Protein AF-A0A0C3Q8S2-F1 (afdb_monomer)

InterPro domains:
  IPR004648 Tetrapeptide transporter, OPT1/isp4 [PTHR22601] (2-185)
  IPR004813 Oligopeptide transporter, OPT superfamily [PF03169] (2-167)

Mean predicted aligned error: 14.61 Å

Secondary structure (DSSP, 8-state):
-HHHHHHHHHHHHHHHHHHHHHHHHHTT--HHHHHHHHHHHHHHHHHHHHHHHHHHHHH-SSTT-TT-TT-PPPHHHHHSTTSTTHHHHHHHHHHHHHHHHHHHHHHH-TT--GGGG--TT---HHHHHHHHHHHHH-HHHHHHHHHHHHHHHHHHHHHHHHHHIIIIIS--SS------HHHHHHHHHHHHHHHHHHTT-

Solvent-accessible surface area (backbone atoms only — not comparable to full-atom values): 12115 Å² total; per-residue (Å²): 111,68,70,59,57,52,53,54,53,53,52,54,52,50,47,54,50,54,50,52,54,54,50,35,58,76,71,68,48,62,66,70,60,55,51,51,54,51,54,53,50,51,51,54,52,51,54,52,53,52,50,52,52,50,53,52,61,73,72,44,82,66,84,70,51,96,85,38,95,81,68,68,81,45,75,64,64,46,65,29,95,89,20,85,45,41,63,60,54,52,52,51,56,53,58,61,48,47,60,55,51,50,51,54,51,50,72,74,52,86,82,82,64,78,68,80,76,58,79,84,79,70,80,56,70,73,59,54,56,54,54,50,51,41,48,74,76,38,45,76,59,37,77,75,40,47,69,61,52,51,54,49,50,58,54,48,50,56,53,50,52,53,50,47,41,61,70,65,64,61,59,82,76,77,76,84,77,72,91,45,73,82,71,53,52,61,60,64,51,50,54,56,48,55,54,54,55,63,74,75,111

Organism: NCBI:txid1051891

Foldseek 3Di:
DVVLVVVVVVLLVVLVLVVQLVVCVVVVHDNVVSVVVVVVVVVVVVVVVVVVVVCVVVVFPPPPDPPGPVPDDDPCQCCHVLHPCVVVSVVVVVLVVVVVVVVVVCVVDVDDDPVVVDPSSDPPVVLCVVLVVCCVPPVPVCVVCVVVVVVCVVVVVVVVVVVCCVPPVPPPDDDPPPPDPVVCVVVVVVVVSVVVVVVVD

Sequence (201 aa):
QVFKAYTLSTVSLGMSFAGALKLGHYMKVPPRCSFLVLVVAVFVCTTSEIGVKQLIFEGVNDVCEPEQSARLVCPGSQFGKGSIYYGPLYAAIAGSVLPVFLWWWNRRSPGRTWLGQFNLAYVDNTWCGQEYFLRTRRYRWWSRYNYVLAGALDSGTAIGVIMCFLLLQLPREGTPSLNWWGNTVWQNSSSLLDARILEMN

Nearest PDB structures (foldseek):
  6lhm-assembly5_E  TM=4.618E-01  e=5.376E+00  Homo sapiens

Structure (mmCIF, N/CA/C/O backbone):
data_AF-A0A0C3Q8S2-F1
#
_entry.id   AF-A0A0C3Q8S2-F1
#
loop_
_atom_site.group_PDB
_atom_site.id
_atom_site.type_symbol
_atom_site.label_atom_id
_atom_site.label_alt_id
_atom_site.label_comp_id
_atom_site.label_asym_id
_atom_site.label_entity_id
_atom_site.label_seq_id
_atom_site.pdbx_PDB_ins_code
_atom_site.Cartn_x
_atom_site.Cartn_y
_atom_site.Cartn_z
_atom_site.occupancy
_atom_site.B_iso_or_equiv
_atom_site.auth_seq_id
_atom_site.auth_comp_id
_atom_site.auth_asym_id
_atom_site.auth_atom_id
_atom_site.pdbx_PDB_model_num
ATOM 1 N N . GLN A 1 1 ? -5.049 -11.726 -16.863 1.00 53.66 1 GLN A N 1
ATOM 2 C CA . GLN A 1 1 ? -3.930 -11.387 -15.949 1.00 53.66 1 GLN A CA 1
ATOM 3 C C . GLN A 1 1 ? -4.117 -9.991 -15.360 1.00 53.66 1 GLN A C 1
ATOM 5 O O . GLN A 1 1 ? -4.091 -9.869 -14.145 1.00 53.66 1 GLN A O 1
ATOM 10 N N . VAL A 1 2 ? -4.463 -8.999 -16.187 1.00 59.62 2 VAL A N 1
ATOM 11 C CA . VAL A 1 2 ? -4.821 -7.627 -15.780 1.00 59.62 2 VAL A CA 1
ATOM 12 C C . VAL A 1 2 ? -5.850 -7.579 -14.639 1.00 59.62 2 VAL A C 1
ATOM 14 O O . VAL A 1 2 ? -5.567 -7.017 -13.588 1.00 59.62 2 VAL A O 1
ATOM 17 N N . PHE A 1 3 ? -6.986 -8.274 -14.779 1.00 59.12 3 PHE A N 1
ATOM 18 C CA . PHE A 1 3 ? -8.026 -8.335 -13.738 1.00 59.12 3 PHE A CA 1
ATOM 19 C C . PHE A 1 3 ? -7.489 -8.738 -12.353 1.00 59.12 3 PHE A C 1
ATOM 21 O O . PHE A 1 3 ? -7.861 -8.137 -11.353 1.00 59.12 3 PHE A O 1
ATOM 28 N N . LYS A 1 4 ? -6.557 -9.701 -12.292 1.00 58.44 4 LYS A N 1
ATOM 29 C CA . LYS A 1 4 ? -5.999 -10.195 -11.025 1.00 58.44 4 LYS A CA 1
ATOM 30 C C . LYS A 1 4 ? -5.123 -9.146 -10.334 1.00 58.44 4 LYS A C 1
ATOM 32 O O . LYS A 1 4 ? -5.253 -8.956 -9.128 1.00 58.44 4 LYS A O 1
ATOM 37 N N . ALA A 1 5 ? -4.284 -8.445 -11.098 1.00 68.25 5 ALA A N 1
ATOM 38 C CA . ALA A 1 5 ? -3.442 -7.369 -10.578 1.00 68.25 5 ALA A CA 1
ATOM 39 C C . ALA A 1 5 ? -4.296 -6.226 -10.010 1.00 68.25 5 ALA A C 1
ATOM 41 O O . ALA A 1 5 ? -4.094 -5.820 -8.869 1.00 68.25 5 ALA A O 1
ATOM 42 N N . TYR A 1 6 ? -5.326 -5.803 -10.751 1.00 72.75 6 TYR A N 1
ATOM 43 C CA . TYR A 1 6 ? -6.257 -4.784 -10.270 1.00 72.75 6 TYR A CA 1
ATOM 44 C C . TYR A 1 6 ? -6.980 -5.225 -8.995 1.00 72.75 6 TYR A C 1
ATOM 46 O O . TYR A 1 6 ? -6.981 -4.481 -8.022 1.00 72.75 6 TYR A O 1
ATOM 54 N N . THR A 1 7 ? -7.515 -6.451 -8.940 1.00 69.69 7 THR A N 1
ATOM 55 C CA . THR A 1 7 ? -8.221 -6.922 -7.736 1.00 69.69 7 THR A CA 1
ATOM 56 C C . THR A 1 7 ? -7.335 -6.966 -6.490 1.00 69.69 7 THR A C 1
ATOM 58 O O . THR A 1 7 ? -7.798 -6.592 -5.416 1.00 69.69 7 THR A O 1
ATOM 61 N N . LEU A 1 8 ? -6.061 -7.365 -6.610 1.00 68.56 8 LEU A N 1
ATOM 62 C CA . LEU A 1 8 ? -5.139 -7.399 -5.468 1.00 68.56 8 LEU A CA 1
ATOM 63 C C . LEU A 1 8 ? -4.831 -5.994 -4.944 1.00 68.56 8 LEU A C 1
ATOM 65 O O . LEU A 1 8 ? -4.895 -5.757 -3.736 1.00 68.56 8 LEU A O 1
ATOM 69 N N . SER A 1 9 ? -4.552 -5.054 -5.845 1.00 73.06 9 SER A N 1
ATOM 70 C CA . SER A 1 9 ? -4.272 -3.666 -5.476 1.00 73.06 9 SER A CA 1
ATOM 71 C C . SER A 1 9 ? -5.494 -2.982 -4.859 1.00 73.06 9 SER A C 1
ATOM 73 O O . SER A 1 9 ? -5.368 -2.303 -3.842 1.00 73.06 9 SER A O 1
ATOM 75 N N . THR A 1 10 ? -6.692 -3.198 -5.413 1.00 74.50 10 THR A N 1
ATOM 76 C CA . THR A 1 10 ? -7.927 -2.600 -4.885 1.00 74.50 10 THR A CA 1
ATOM 77 C C . THR A 1 10 ? -8.276 -3.136 -3.497 1.00 74.50 10 THR A C 1
ATOM 79 O O . THR A 1 10 ? -8.666 -2.358 -2.628 1.00 74.50 10 THR A O 1
ATOM 82 N N . VAL A 1 11 ? -8.108 -4.442 -3.254 1.00 76.56 11 VAL A N 1
ATOM 83 C CA . VAL A 1 11 ? -8.370 -5.039 -1.933 1.00 76.56 11 VAL A CA 1
ATOM 84 C C . VAL A 1 11 ? -7.393 -4.500 -0.887 1.00 76.56 11 VAL A C 1
ATOM 86 O O . VAL A 1 11 ? -7.823 -4.121 0.201 1.00 76.56 11 VAL A O 1
ATOM 89 N N . SER A 1 12 ? -6.103 -4.393 -1.220 1.00 71.25 12 SER A N 1
ATOM 90 C CA . SER A 1 12 ? -5.095 -3.808 -0.327 1.00 71.25 12 SER A CA 1
ATOM 91 C C . SER A 1 12 ? -5.431 -2.356 0.042 1.00 71.25 12 SER A C 1
ATOM 93 O O . SER A 1 12 ? -5.501 -2.022 1.226 1.00 71.25 12 SER A O 1
ATOM 95 N N . LEU A 1 13 ? -5.760 -1.523 -0.950 1.00 73.25 13 LEU A N 1
ATOM 96 C CA . LEU A 1 13 ? -6.138 -0.126 -0.727 1.00 73.25 13 LEU A CA 1
ATOM 97 C C . LEU A 1 13 ? -7.419 0.006 0.115 1.00 73.25 13 LEU A C 1
ATOM 99 O O . LEU A 1 13 ? -7.500 0.865 0.995 1.00 73.25 13 LEU A O 1
ATOM 103 N N . GLY A 1 14 ? -8.407 -0.866 -0.113 1.00 76.44 14 GLY A N 1
ATOM 104 C CA . GLY A 1 14 ? -9.651 -0.893 0.657 1.00 76.44 14 GLY A CA 1
ATOM 105 C C . GLY A 1 14 ? -9.435 -1.202 2.142 1.00 76.44 14 GLY A C 1
ATOM 106 O O . GLY A 1 14 ? -10.092 -0.610 3.000 1.00 76.44 14 GLY A O 1
ATOM 107 N N . MET A 1 15 ? -8.478 -2.074 2.466 1.00 74.81 15 MET A N 1
ATOM 108 C CA . MET A 1 15 ? -8.138 -2.403 3.856 1.00 74.81 15 MET A CA 1
ATOM 109 C C . MET A 1 15 ? -7.428 -1.240 4.557 1.00 74.81 15 MET A C 1
ATOM 111 O O . MET A 1 15 ? -7.776 -0.913 5.694 1.00 74.81 15 MET A O 1
ATOM 115 N N . SER A 1 16 ? -6.528 -0.541 3.862 1.00 74.44 16 SER A N 1
ATOM 116 C CA . SER A 1 16 ? -5.890 0.679 4.377 1.00 74.44 16 SER A CA 1
ATOM 117 C C . SER A 1 16 ? -6.905 1.806 4.613 1.00 74.44 16 SER A C 1
ATOM 119 O O . SER A 1 16 ? -6.875 2.469 5.651 1.00 74.44 16 SER A O 1
ATOM 121 N N . PHE A 1 17 ? -7.873 1.976 3.705 1.00 75.88 17 PHE A N 1
ATOM 122 C CA . PHE A 1 17 ? -8.965 2.948 3.841 1.00 75.88 17 PHE A CA 1
ATOM 123 C C . PHE A 1 17 ? -9.849 2.653 5.062 1.00 75.88 17 PHE A C 1
ATOM 125 O O . PHE A 1 17 ? -10.169 3.547 5.849 1.00 75.88 17 PHE A O 1
ATOM 132 N N . ALA A 1 18 ? -10.207 1.382 5.268 1.00 80.12 18 ALA A N 1
ATOM 133 C CA . ALA A 1 18 ? -10.958 0.950 6.444 1.00 80.12 18 ALA A CA 1
ATOM 134 C C . ALA A 1 18 ? -10.171 1.182 7.750 1.00 80.12 18 ALA A C 1
ATOM 136 O O . ALA A 1 18 ? -10.749 1.604 8.757 1.00 80.12 18 ALA A O 1
ATOM 137 N N . GLY A 1 19 ? -8.850 0.971 7.728 1.00 78.19 19 GLY A N 1
ATOM 138 C CA . GLY A 1 19 ? -7.952 1.306 8.835 1.00 78.19 19 GLY A CA 1
ATOM 139 C C . GLY A 1 19 ? -7.968 2.800 9.173 1.00 78.19 19 GLY A C 1
ATOM 140 O O . GLY A 1 19 ? -8.145 3.167 10.337 1.00 78.19 19 GLY A O 1
ATOM 141 N N . ALA A 1 20 ? -7.884 3.662 8.157 1.00 74.38 20 ALA A N 1
ATOM 142 C CA . ALA A 1 20 ? -7.928 5.115 8.319 1.00 74.38 20 ALA A CA 1
ATOM 143 C C . ALA A 1 20 ? -9.270 5.613 8.889 1.00 74.38 20 ALA A C 1
ATOM 145 O O . ALA A 1 20 ? -9.292 6.485 9.759 1.00 74.38 20 ALA A O 1
ATOM 146 N N . LEU A 1 21 ? -10.397 5.024 8.476 1.00 77.50 21 LEU A N 1
ATOM 147 C CA . LEU A 1 21 ? -11.716 5.343 9.039 1.00 77.50 21 LEU A CA 1
ATOM 148 C C . LEU A 1 21 ? -11.818 4.968 10.521 1.00 77.50 21 LEU A C 1
ATOM 150 O O . LEU A 1 21 ? -12.344 5.734 11.333 1.00 77.50 21 LEU A O 1
ATOM 154 N N . LYS A 1 22 ? -11.282 3.801 10.890 1.00 76.75 22 LYS A N 1
ATOM 155 C CA . LYS A 1 22 ? -11.247 3.349 12.283 1.00 76.75 22 LYS A CA 1
ATOM 156 C C . LYS A 1 22 ? -10.372 4.265 13.139 1.00 76.75 22 LYS A C 1
ATOM 158 O O . LYS A 1 22 ? -10.760 4.625 14.249 1.00 76.75 22 LYS A O 1
ATOM 163 N N . LEU A 1 23 ? -9.231 4.692 12.601 1.00 77.56 23 LEU A N 1
ATOM 164 C CA . LEU A 1 23 ? -8.368 5.687 13.227 1.00 77.56 23 LEU A CA 1
ATOM 165 C C . LEU A 1 23 ? -9.099 7.023 13.443 1.00 77.56 23 LEU A C 1
ATOM 167 O O . LEU A 1 23 ? -9.064 7.571 14.544 1.00 77.56 23 LEU A O 1
ATOM 171 N N . GLY A 1 24 ? -9.817 7.511 12.428 1.00 75.69 24 GLY A N 1
ATOM 172 C CA . GLY A 1 24 ? -10.626 8.730 12.520 1.00 75.69 24 GLY A CA 1
ATOM 173 C C . GLY A 1 24 ? -11.666 8.669 13.642 1.00 75.69 24 GLY A C 1
ATOM 174 O O . GLY A 1 24 ? -11.816 9.628 14.401 1.00 75.69 24 GLY A O 1
ATOM 175 N N . HIS A 1 25 ? -12.304 7.508 13.821 1.00 78.19 25 HIS A N 1
ATOM 176 C CA . HIS A 1 25 ? -13.229 7.269 14.929 1.00 78.19 25 HIS A CA 1
ATOM 177 C C . HIS A 1 25 ? -12.537 7.357 16.304 1.00 78.19 25 HIS A C 1
ATOM 179 O O . HIS A 1 25 ? -13.085 7.955 17.230 1.00 78.19 25 HIS A O 1
ATOM 185 N N . TYR A 1 26 ? -11.318 6.822 16.456 1.00 78.75 26 TYR A N 1
ATOM 186 C CA . TYR A 1 26 ? -10.555 6.932 17.711 1.00 78.75 26 TYR A CA 1
ATOM 187 C C . TYR A 1 26 ? -10.113 8.363 18.029 1.00 78.75 26 TYR A C 1
ATOM 189 O O . TYR A 1 26 ? -10.088 8.751 19.196 1.00 78.75 26 TYR A O 1
ATOM 197 N N . MET A 1 27 ? -9.805 9.158 17.005 1.00 78.56 27 MET A N 1
ATOM 198 C CA . MET A 1 27 ? -9.417 10.564 17.156 1.00 78.56 27 MET A CA 1
ATOM 199 C C . MET A 1 27 ? -10.616 11.513 17.304 1.00 78.56 27 MET A C 1
ATOM 201 O O . MET A 1 27 ? -10.423 12.722 17.403 1.00 78.56 27 MET A O 1
ATOM 205 N N . LYS A 1 28 ? -11.849 10.980 17.350 1.00 85.06 28 LYS A N 1
ATOM 206 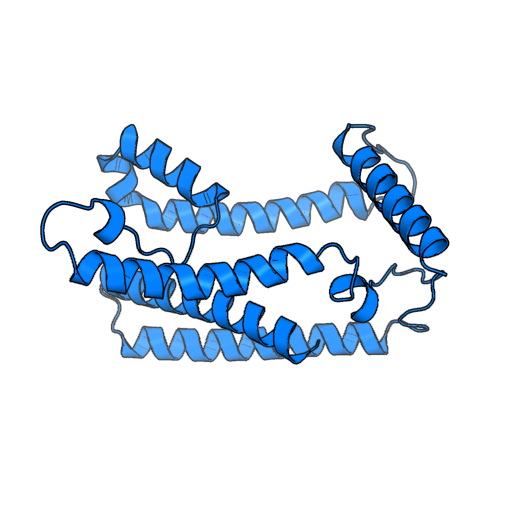C CA . LYS A 1 28 ? -13.105 11.748 17.432 1.00 85.06 28 LYS A CA 1
ATOM 207 C C . LYS A 1 28 ? -13.261 12.776 16.305 1.00 85.06 28 LYS A C 1
ATOM 209 O O . LYS A 1 28 ? -13.857 13.834 16.497 1.00 85.06 28 LYS A O 1
ATOM 214 N N . VAL A 1 29 ? -12.740 12.465 15.121 1.00 85.62 29 VAL A N 1
ATOM 215 C CA . VAL A 1 29 ? -12.920 13.311 13.939 1.00 85.62 29 VAL A CA 1
ATOM 216 C C . VAL A 1 29 ? -14.320 13.050 13.365 1.00 85.62 29 VAL A C 1
ATOM 218 O O . VAL A 1 29 ? -14.734 11.890 13.282 1.00 85.62 29 VAL A O 1
ATOM 221 N N . PRO A 1 30 ? -15.087 14.088 12.984 1.00 87.88 30 PRO A N 1
ATOM 222 C CA . PRO A 1 30 ? -16.419 13.902 12.419 1.00 87.88 30 PRO A CA 1
ATOM 223 C C . PRO A 1 30 ? -16.366 13.056 11.128 1.00 87.88 30 PRO A C 1
ATOM 225 O O . PRO A 1 30 ? -15.635 13.403 10.195 1.00 87.88 30 PRO A O 1
ATOM 228 N N . PRO A 1 31 ? -17.177 11.983 11.018 1.00 81.44 31 PRO A N 1
ATOM 229 C CA . PRO A 1 31 ? -17.032 10.961 9.974 1.00 81.44 31 PRO A CA 1
ATOM 230 C C . PRO A 1 31 ? -17.283 11.487 8.554 1.00 81.44 31 PRO A C 1
ATOM 232 O O . PRO A 1 31 ? -16.702 10.985 7.595 1.00 81.44 31 PRO A O 1
ATOM 235 N N . ARG A 1 32 ? -18.112 12.527 8.408 1.00 85.81 32 ARG A N 1
ATOM 236 C CA . ARG A 1 32 ? -18.415 13.149 7.108 1.00 85.81 32 ARG A CA 1
ATOM 237 C C . ARG A 1 32 ? -17.214 13.901 6.534 1.00 85.81 32 ARG A C 1
ATOM 239 O O . ARG A 1 32 ? -16.949 13.801 5.341 1.00 85.81 32 ARG A O 1
ATOM 246 N N . CYS A 1 33 ? -16.468 14.603 7.387 1.00 83.44 33 CYS A N 1
ATOM 247 C CA . CYS A 1 33 ? -15.268 15.323 6.972 1.00 83.44 33 CYS A CA 1
ATOM 248 C C . CYS A 1 33 ? -14.150 14.341 6.608 1.00 83.44 33 CYS A C 1
ATOM 250 O O . CYS A 1 33 ? -13.513 14.502 5.572 1.00 83.44 33 CYS A O 1
ATOM 252 N N . SER A 1 34 ? -13.960 13.283 7.405 1.00 83.19 34 SER A N 1
ATOM 253 C CA . SER A 1 34 ? -12.966 12.241 7.114 1.00 83.19 34 SER A CA 1
ATOM 254 C C . SER A 1 34 ? -13.247 11.505 5.806 1.00 83.19 34 SER A C 1
ATOM 256 O O . SER A 1 34 ? -12.321 11.279 5.034 1.00 83.19 34 SER A O 1
ATOM 258 N N . PHE A 1 35 ? -14.510 11.165 5.530 1.00 85.50 35 PHE A N 1
ATOM 259 C CA . PHE A 1 35 ? -14.886 10.513 4.276 1.00 85.50 35 PHE A CA 1
ATOM 260 C C . PHE A 1 35 ? -14.588 11.399 3.061 1.00 85.50 35 PHE A C 1
ATOM 262 O O . PHE A 1 35 ? -13.972 10.934 2.107 1.00 85.50 35 PHE A O 1
ATOM 269 N N . LEU A 1 36 ? -14.961 12.683 3.113 1.00 86.88 36 LEU A N 1
ATOM 270 C CA . LEU A 1 36 ? -14.729 13.614 2.007 1.00 86.88 36 LEU A CA 1
ATOM 271 C C . LEU A 1 36 ? -13.232 13.814 1.745 1.00 86.88 36 LEU A C 1
ATOM 273 O O . LEU A 1 36 ? -12.799 13.702 0.602 1.00 86.88 36 LEU A O 1
ATOM 277 N N . VAL A 1 37 ? -12.437 14.038 2.797 1.00 87.38 37 VAL A N 1
ATOM 278 C CA . VAL A 1 37 ? -10.975 14.173 2.678 1.00 87.38 37 VAL A CA 1
ATOM 279 C C . VAL A 1 37 ? -10.364 12.938 2.020 1.00 87.38 37 VAL A C 1
ATOM 281 O O . VAL A 1 37 ? -9.532 13.064 1.126 1.00 87.38 37 VAL A O 1
ATOM 284 N N . LEU A 1 38 ? -10.799 11.745 2.425 1.00 85.31 38 LEU A N 1
ATOM 285 C CA . LEU A 1 38 ? -10.237 10.497 1.927 1.00 85.31 38 LEU A CA 1
ATOM 286 C C . LEU A 1 38 ? -10.648 10.209 0.474 1.00 85.31 38 LEU A C 1
ATOM 288 O O . LEU A 1 38 ? -9.822 9.750 -0.310 1.00 85.31 38 LEU A O 1
ATOM 292 N N . VAL A 1 39 ? -11.881 10.543 0.081 1.00 87.25 39 VAL A N 1
ATOM 293 C CA . VAL A 1 39 ? -12.332 10.461 -1.320 1.00 87.25 39 VAL A CA 1
ATOM 294 C C . VAL A 1 39 ? -11.530 11.411 -2.212 1.00 87.25 39 VAL A C 1
ATOM 296 O O . VAL A 1 39 ? -11.050 10.997 -3.267 1.00 87.25 39 VAL A O 1
ATOM 299 N N . VAL A 1 40 ? -11.337 12.662 -1.780 1.00 91.44 40 VAL A N 1
ATOM 300 C CA . VAL A 1 40 ? -10.543 13.650 -2.529 1.00 91.44 40 VAL A CA 1
ATOM 301 C C . VAL A 1 40 ? -9.086 13.199 -2.648 1.00 91.44 40 VAL A C 1
ATOM 303 O O . VAL A 1 40 ? -8.523 13.249 -3.739 1.00 91.44 40 VAL A O 1
ATOM 306 N N . ALA A 1 41 ? -8.488 12.697 -1.565 1.00 86.56 41 ALA A N 1
ATOM 307 C CA . ALA A 1 41 ? -7.116 12.197 -1.573 1.00 86.56 41 ALA A CA 1
ATOM 308 C C . ALA A 1 41 ? -6.927 11.028 -2.553 1.00 86.56 41 ALA A C 1
ATOM 310 O O . ALA A 1 41 ? -6.001 11.049 -3.359 1.00 86.56 41 ALA A O 1
ATOM 311 N N . VAL A 1 42 ? -7.831 10.040 -2.541 1.00 85.94 42 VAL A N 1
ATOM 312 C CA . VAL A 1 42 ? -7.779 8.899 -3.473 1.00 85.94 42 VAL A CA 1
ATOM 313 C C . VAL A 1 42 ? -7.914 9.363 -4.921 1.00 85.94 42 VAL A C 1
ATOM 315 O O . VAL A 1 42 ? -7.200 8.869 -5.792 1.00 85.94 42 VAL A O 1
ATOM 318 N N . PHE A 1 43 ? -8.788 10.330 -5.195 1.00 90.88 43 PHE A N 1
ATOM 319 C CA . PHE A 1 43 ? -8.935 10.877 -6.540 1.00 90.88 43 PHE A CA 1
ATOM 320 C C . PHE A 1 43 ? -7.639 11.547 -7.023 1.00 90.88 43 PHE A C 1
ATOM 322 O O . PHE A 1 43 ? -7.143 11.241 -8.105 1.00 90.88 43 PHE A O 1
ATOM 329 N N . VAL A 1 44 ? -7.021 12.388 -6.191 1.00 92.44 44 VAL A N 1
ATOM 330 C CA . VAL A 1 44 ? -5.745 13.037 -6.533 1.00 92.44 44 VAL A CA 1
ATOM 331 C C . VAL A 1 44 ? -4.632 12.003 -6.745 1.00 92.44 44 VAL A C 1
ATOM 333 O O . VAL A 1 44 ? -3.964 12.044 -7.775 1.00 92.44 44 VAL A O 1
ATOM 336 N N . CYS A 1 45 ? -4.469 11.033 -5.840 1.00 87.06 45 CYS A N 1
ATOM 337 C CA . CYS A 1 45 ? -3.455 9.980 -5.969 1.00 87.06 45 CYS A CA 1
ATOM 338 C C . CYS A 1 45 ? -3.646 9.113 -7.221 1.00 87.06 45 CYS A C 1
ATOM 340 O O . CYS A 1 45 ? -2.690 8.814 -7.927 1.00 87.06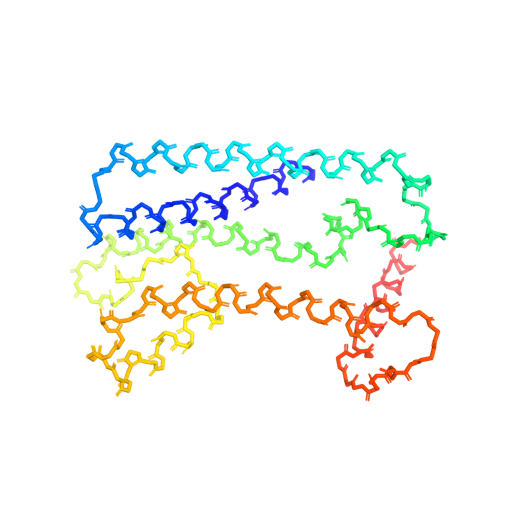 45 CYS A O 1
ATOM 342 N N . THR A 1 46 ? -4.880 8.714 -7.532 1.00 88.12 46 THR A N 1
ATOM 343 C CA . THR A 1 46 ? -5.140 7.873 -8.711 1.00 88.12 46 THR A CA 1
ATOM 344 C C . THR A 1 46 ? -4.865 8.624 -10.008 1.00 88.12 46 THR A C 1
ATOM 346 O O . THR A 1 46 ? -4.236 8.070 -10.908 1.00 88.12 46 THR A O 1
ATOM 349 N N . THR A 1 47 ? -5.265 9.896 -10.099 1.00 91.25 47 THR A N 1
ATOM 350 C CA . THR A 1 47 ? -4.971 10.724 -11.280 1.00 91.25 47 THR A CA 1
ATOM 351 C C . THR A 1 47 ? -3.470 10.952 -11.473 1.00 91.25 47 THR A C 1
ATOM 353 O O . THR A 1 47 ? -2.985 10.812 -12.596 1.00 91.25 47 THR A O 1
ATOM 356 N N . SER A 1 48 ? -2.714 11.221 -10.400 1.00 92.88 48 SER A N 1
ATOM 357 C CA . SER A 1 48 ? -1.261 11.403 -10.495 1.00 92.88 48 SER A CA 1
ATOM 358 C C . SER A 1 48 ? -0.546 10.113 -10.895 1.00 92.88 48 SER A C 1
ATOM 360 O O . SER A 1 48 ? 0.309 10.134 -11.778 1.00 92.88 48 SER A O 1
ATOM 362 N N . GLU A 1 49 ? -0.928 8.970 -10.324 1.00 84.88 49 GLU A N 1
ATOM 363 C CA . GLU A 1 49 ? -0.343 7.679 -10.680 1.00 84.88 49 GLU A CA 1
ATOM 364 C C . GLU A 1 49 ? -0.616 7.269 -12.130 1.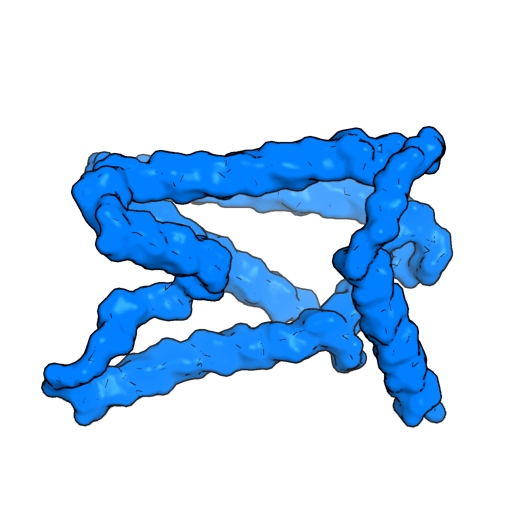00 84.88 49 GLU A C 1
ATOM 366 O O . GLU A 1 49 ? 0.262 6.701 -12.780 1.00 84.88 49 GLU A O 1
ATOM 371 N N . ILE A 1 50 ? -1.831 7.504 -12.636 1.00 89.19 50 ILE A N 1
ATOM 372 C CA . ILE A 1 50 ? -2.176 7.199 -14.032 1.00 89.19 50 ILE A CA 1
ATOM 373 C C . ILE A 1 50 ? -1.363 8.094 -14.969 1.00 89.19 50 ILE A C 1
ATOM 375 O O . ILE A 1 50 ? -0.766 7.582 -15.913 1.00 89.19 50 ILE A O 1
ATOM 379 N N . GLY A 1 51 ? -1.265 9.391 -14.663 1.00 88.69 51 GLY A N 1
ATOM 380 C CA . GLY A 1 51 ? -0.472 10.337 -15.447 1.00 88.69 51 GLY A CA 1
ATOM 381 C C . GLY A 1 51 ? 1.008 9.960 -15.503 1.00 88.69 51 GLY A C 1
ATOM 382 O O . GLY A 1 51 ? 1.585 9.905 -16.583 1.00 88.69 51 GLY A O 1
ATOM 383 N N . VAL A 1 52 ? 1.618 9.606 -14.367 1.00 88.00 52 VAL A N 1
ATOM 384 C CA . VAL A 1 52 ? 3.023 9.158 -14.332 1.00 88.00 52 VAL A CA 1
ATOM 385 C C . VAL A 1 52 ? 3.224 7.892 -15.166 1.00 88.00 52 VAL A C 1
ATOM 387 O O . VAL A 1 52 ? 4.191 7.805 -15.917 1.00 88.00 52 VAL A O 1
ATOM 390 N N . LYS A 1 53 ? 2.306 6.920 -15.086 1.00 81.62 53 LYS A N 1
ATOM 391 C CA . LYS A 1 53 ? 2.384 5.697 -15.901 1.00 81.62 53 LYS A CA 1
ATOM 392 C C . LYS A 1 53 ? 2.293 6.023 -17.393 1.00 81.62 53 LYS A C 1
ATOM 394 O O . LYS A 1 53 ? 3.087 5.491 -18.159 1.00 81.62 53 LYS A O 1
ATOM 399 N N . GLN A 1 54 ? 1.383 6.910 -17.797 1.00 84.50 54 GLN A N 1
ATOM 400 C CA . GLN A 1 54 ? 1.270 7.339 -19.196 1.00 84.50 54 GLN A CA 1
ATOM 401 C C . GLN A 1 54 ? 2.536 8.049 -19.683 1.00 84.50 54 GLN A C 1
ATOM 403 O O . GLN A 1 54 ? 3.058 7.684 -20.729 1.00 84.50 54 GLN A O 1
ATOM 408 N N . LEU A 1 55 ? 3.096 8.961 -18.885 1.00 84.50 55 LEU A N 1
ATOM 409 C CA . LEU A 1 55 ? 4.346 9.651 -19.221 1.00 84.50 55 LEU A CA 1
ATOM 410 C C . LEU A 1 55 ? 5.526 8.686 -19.392 1.00 84.50 55 LEU A C 1
ATOM 412 O O . LEU A 1 55 ? 6.358 8.876 -20.274 1.00 84.50 55 LEU A O 1
ATOM 416 N N . ILE A 1 56 ? 5.600 7.636 -18.570 1.00 80.50 56 ILE A N 1
ATOM 417 C CA . ILE A 1 56 ? 6.643 6.610 -18.693 1.00 80.50 56 ILE A CA 1
ATOM 418 C C . ILE A 1 56 ? 6.442 5.772 -19.962 1.00 80.50 56 ILE A C 1
ATOM 420 O O . ILE A 1 56 ? 7.419 5.471 -20.640 1.00 80.50 56 ILE A O 1
ATOM 424 N N . PHE A 1 57 ? 5.202 5.407 -20.302 1.00 77.81 57 PHE A N 1
ATOM 425 C CA . PHE A 1 57 ? 4.919 4.632 -21.515 1.00 77.81 57 PHE A CA 1
ATOM 426 C C . PHE A 1 57 ? 5.114 5.435 -22.809 1.00 77.81 57 PHE A C 1
ATOM 428 O O . PHE A 1 57 ? 5.465 4.842 -23.821 1.00 77.81 57 PHE A O 1
ATOM 435 N N . GLU A 1 58 ? 4.918 6.755 -22.787 1.00 82.81 58 GLU A N 1
ATOM 436 C CA . GLU A 1 58 ? 5.165 7.633 -23.942 1.00 82.81 58 GLU A CA 1
ATOM 437 C C . GLU A 1 58 ? 6.640 8.040 -24.076 1.00 82.81 58 GLU A C 1
ATOM 439 O O . GLU A 1 58 ? 7.122 8.268 -25.182 1.00 82.81 58 GLU A O 1
ATOM 444 N N . GLY A 1 59 ? 7.370 8.135 -22.960 1.00 81.25 59 GLY A N 1
ATOM 445 C CA . GLY A 1 59 ? 8.776 8.544 -22.948 1.00 81.25 59 GLY A CA 1
ATOM 446 C C . GLY A 1 59 ? 9.781 7.418 -23.208 1.00 81.25 59 GLY A C 1
ATOM 447 O O . GLY A 1 59 ? 10.950 7.704 -23.468 1.00 81.25 59 GLY A O 1
ATOM 448 N N . VAL A 1 60 ? 9.366 6.152 -23.117 1.00 78.50 60 VAL A N 1
ATOM 449 C CA . VAL A 1 60 ? 10.251 4.991 -23.276 1.00 78.50 60 VAL A CA 1
ATOM 450 C C . VAL A 1 60 ? 9.875 4.210 -24.536 1.00 78.50 60 VAL A C 1
ATOM 452 O O . VAL A 1 60 ? 8.827 3.573 -24.590 1.00 78.50 60 VAL A O 1
ATOM 455 N N . ASN A 1 61 ? 10.761 4.231 -25.532 1.00 68.94 61 ASN A N 1
ATOM 456 C CA . ASN A 1 61 ? 10.639 3.427 -26.754 1.00 68.94 61 ASN A CA 1
ATOM 457 C C . ASN A 1 61 ? 10.954 1.942 -26.460 1.00 68.94 61 ASN A C 1
ATOM 459 O O . ASN A 1 61 ? 11.666 1.662 -25.504 1.00 68.94 61 ASN A O 1
ATOM 463 N N . ASP A 1 62 ? 10.410 0.997 -27.235 1.00 68.19 62 ASP A N 1
ATOM 464 C CA . ASP A 1 62 ? 10.665 -0.464 -27.159 1.00 68.19 62 ASP A CA 1
ATOM 465 C C . ASP A 1 62 ? 10.305 -1.160 -25.831 1.00 68.19 62 ASP A C 1
ATOM 467 O O . ASP A 1 62 ? 11.018 -2.009 -25.285 1.00 68.19 62 ASP A O 1
ATOM 471 N N . VAL A 1 63 ? 9.146 -0.798 -25.270 1.00 65.00 63 VAL A N 1
ATOM 472 C CA . VAL A 1 63 ? 8.587 -1.459 -24.083 1.00 65.00 63 VAL A CA 1
ATOM 473 C C . VAL A 1 63 ? 8.429 -2.960 -24.354 1.00 65.00 63 VAL A C 1
ATOM 475 O O . VAL A 1 63 ? 7.605 -3.347 -25.174 1.00 65.00 63 VAL A O 1
ATOM 478 N N . CYS A 1 64 ? 9.160 -3.778 -23.586 1.00 66.69 64 CYS A N 1
ATOM 479 C CA . CYS A 1 64 ? 9.201 -5.247 -23.624 1.00 66.69 64 CYS A CA 1
ATOM 480 C C . CYS A 1 64 ? 10.257 -5.940 -24.496 1.00 66.69 64 CYS A C 1
ATOM 482 O O . CYS A 1 64 ? 10.280 -7.173 -24.513 1.00 66.69 64 CYS A O 1
ATOM 484 N N . GLU A 1 65 ? 11.192 -5.201 -25.092 1.00 67.25 65 GLU A N 1
ATOM 485 C CA . GLU A 1 65 ? 12.408 -5.781 -25.676 1.00 67.25 65 GLU A CA 1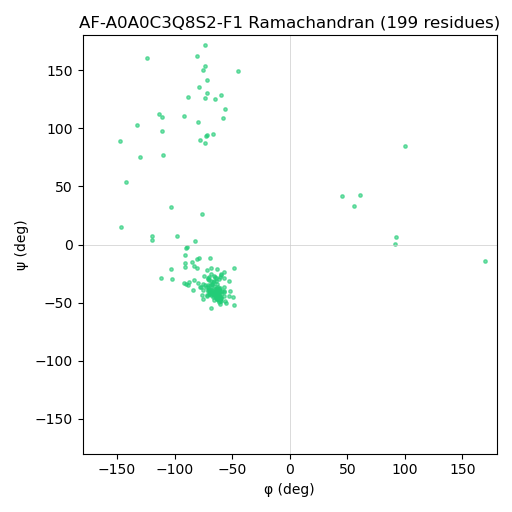
ATOM 486 C C . GLU A 1 65 ? 13.388 -6.254 -24.568 1.00 67.25 65 GLU A C 1
ATOM 488 O O . GLU A 1 65 ? 13.547 -5.569 -23.548 1.00 67.25 65 GLU A O 1
ATOM 493 N N . PRO A 1 66 ? 14.096 -7.393 -24.730 1.00 59.12 66 PRO A N 1
ATOM 494 C CA . PR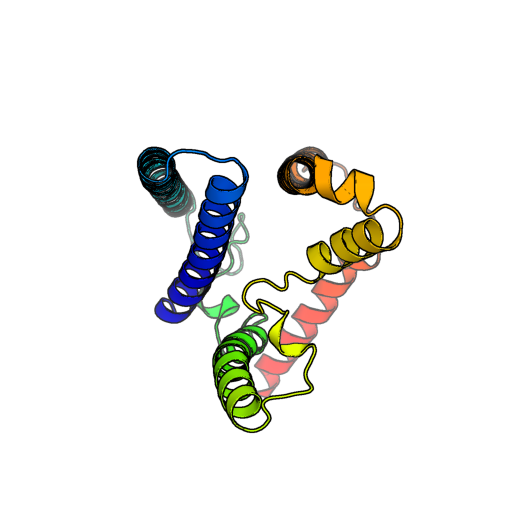O A 1 66 ? 15.093 -7.863 -23.759 1.00 59.12 66 PRO A CA 1
ATOM 495 C C . PRO A 1 66 ? 16.303 -6.921 -23.574 1.00 59.12 66 PRO A C 1
ATOM 497 O O . PRO A 1 66 ? 16.939 -6.975 -22.522 1.00 59.12 66 PRO A O 1
ATOM 500 N N . GLU A 1 67 ? 16.603 -6.034 -24.535 1.00 61.50 67 GLU A N 1
ATOM 501 C CA . GLU A 1 67 ? 17.716 -5.056 -24.490 1.00 61.50 67 GLU A CA 1
ATOM 502 C C . GLU A 1 67 ? 17.275 -3.607 -24.176 1.00 61.50 67 GLU A C 1
ATOM 504 O O . GLU A 1 67 ? 17.874 -2.623 -24.602 1.00 61.50 67 GLU A O 1
ATOM 509 N N . GLN A 1 68 ? 16.226 -3.449 -23.372 1.00 56.53 68 GLN A N 1
ATOM 510 C CA . GLN A 1 68 ? 15.706 -2.137 -22.983 1.00 56.53 68 GLN A CA 1
ATOM 511 C C . GLN A 1 68 ? 16.605 -1.412 -21.953 1.00 56.53 68 GLN A C 1
ATOM 513 O O . GLN A 1 68 ? 16.821 -1.904 -20.839 1.00 56.53 68 GLN A O 1
ATOM 518 N N . SER A 1 69 ? 17.028 -0.174 -22.247 1.00 57.97 69 SER A N 1
ATOM 519 C CA . SER A 1 69 ? 17.878 0.654 -21.357 1.00 57.97 69 SER A CA 1
ATOM 520 C C . SER A 1 69 ? 17.245 0.967 -19.987 1.00 57.97 69 SER A C 1
ATOM 522 O O . SER A 1 69 ? 17.949 1.117 -18.986 1.00 57.97 69 SER A O 1
ATOM 524 N N . ALA A 1 70 ? 15.910 1.008 -19.922 1.00 61.00 70 ALA A N 1
ATOM 525 C CA . ALA A 1 70 ? 15.133 1.233 -18.703 1.00 61.00 70 ALA A CA 1
ATOM 526 C C . ALA A 1 70 ? 14.763 -0.055 -17.933 1.00 61.00 70 ALA A C 1
ATOM 528 O O . ALA A 1 70 ? 14.146 0.043 -16.873 1.00 61.00 70 ALA A O 1
ATOM 529 N N . ARG A 1 71 ? 15.117 -1.254 -18.439 1.00 63.31 71 ARG A N 1
ATOM 530 C CA . ARG A 1 71 ? 14.848 -2.568 -17.803 1.00 63.31 71 ARG A CA 1
ATOM 531 C C . ARG A 1 71 ? 13.417 -2.728 -17.257 1.00 63.31 71 ARG A C 1
ATOM 533 O O . ARG A 1 71 ? 13.203 -3.242 -16.158 1.00 63.31 71 ARG A O 1
ATOM 540 N N . LEU A 1 72 ? 12.423 -2.268 -18.014 1.00 63.88 72 LEU A N 1
ATOM 541 C CA . LEU A 1 72 ? 11.019 -2.366 -17.617 1.00 63.88 72 LEU A CA 1
ATOM 542 C C . LEU A 1 72 ? 10.539 -3.822 -17.715 1.00 63.88 72 LEU A C 1
ATOM 544 O O . LEU A 1 72 ? 10.735 -4.485 -18.730 1.00 63.88 72 LEU A O 1
ATOM 548 N N . VAL A 1 73 ? 9.905 -4.323 -16.651 1.00 64.88 73 VAL A N 1
ATOM 549 C CA . VAL A 1 73 ? 9.427 -5.712 -16.576 1.00 64.88 73 VAL A CA 1
ATOM 550 C C . VAL A 1 73 ? 8.014 -5.821 -17.145 1.00 64.88 73 VAL A C 1
ATOM 552 O O . VAL A 1 73 ? 7.099 -5.121 -16.712 1.00 64.88 73 VAL A O 1
ATOM 555 N N . CYS A 1 74 ? 7.821 -6.737 -18.089 1.00 68.69 74 CYS A N 1
ATOM 556 C CA . CYS A 1 74 ? 6.552 -6.918 -18.785 1.00 68.69 74 CYS A CA 1
ATOM 557 C C . CYS A 1 74 ? 5.484 -7.630 -17.943 1.00 68.69 74 CYS A C 1
ATOM 559 O O . CYS A 1 74 ? 5.785 -8.526 -17.150 1.00 68.69 74 CYS A O 1
ATOM 561 N N . PRO A 1 75 ? 4.194 -7.330 -18.170 1.00 61.25 75 PRO A N 1
ATOM 562 C CA . PRO A 1 75 ? 3.102 -7.934 -17.406 1.00 61.25 75 PRO A CA 1
ATOM 563 C C . PRO A 1 75 ? 3.026 -9.466 -17.554 1.00 61.25 75 PRO A C 1
ATOM 565 O O . PRO A 1 75 ? 2.621 -10.156 -16.615 1.00 61.25 75 PRO A O 1
ATOM 568 N N . GLY A 1 76 ? 3.455 -10.011 -18.700 1.00 63.09 76 GLY A N 1
ATOM 569 C CA . GLY A 1 76 ? 3.514 -11.457 -18.943 1.00 63.09 76 GLY A CA 1
ATOM 570 C C . GLY A 1 76 ? 4.579 -12.183 -18.113 1.00 63.09 76 GLY A C 1
ATOM 571 O O . GLY A 1 76 ? 4.324 -13.292 -17.643 1.00 63.09 76 GLY A O 1
ATOM 572 N N . SER A 1 77 ? 5.727 -11.546 -17.857 1.00 63.34 77 SER A N 1
ATOM 573 C CA . SER A 1 77 ? 6.819 -12.124 -17.060 1.00 63.34 77 SER A CA 1
ATOM 574 C C . SER A 1 77 ? 6.612 -11.959 -15.553 1.00 63.34 77 SER A C 1
ATOM 576 O O . SER A 1 77 ? 7.186 -12.718 -14.777 1.00 63.34 77 SER A O 1
ATOM 578 N N . GLN A 1 78 ? 5.739 -11.042 -15.113 1.00 64.56 78 GLN A N 1
ATOM 579 C CA . GLN A 1 78 ? 5.381 -10.901 -13.696 1.00 64.56 78 GLN A CA 1
ATOM 580 C C . GLN A 1 78 ? 4.278 -11.861 -13.240 1.00 64.56 78 GLN A C 1
ATOM 582 O O . GLN A 1 78 ? 4.379 -12.396 -12.139 1.00 64.56 78 GLN A O 1
ATOM 587 N N . PHE A 1 79 ? 3.248 -12.130 -14.053 1.00 63.62 79 PHE A N 1
ATOM 588 C CA . PHE A 1 79 ? 2.059 -12.901 -13.629 1.00 63.62 79 PHE A CA 1
ATOM 589 C C . PHE A 1 79 ? 1.805 -14.200 -14.425 1.00 63.62 79 PHE A C 1
ATOM 591 O O . PHE A 1 79 ? 0.750 -14.826 -14.261 1.00 63.62 79 PHE A O 1
ATOM 598 N N . GLY A 1 80 ? 2.729 -14.592 -15.308 1.00 65.12 80 GLY A N 1
ATOM 599 C CA . GLY A 1 80 ? 2.681 -15.836 -16.086 1.00 65.12 80 GLY A CA 1
ATOM 600 C C . GLY A 1 80 ? 2.982 -17.105 -15.273 1.00 65.12 80 GLY A C 1
ATOM 601 O O . GLY A 1 80 ? 3.375 -17.050 -14.111 1.00 65.12 80 GLY A O 1
ATOM 602 N N . LYS A 1 81 ? 2.792 -18.289 -15.874 1.00 60.72 81 LYS A N 1
ATOM 603 C CA . LYS A 1 81 ? 3.210 -19.560 -15.252 1.00 60.72 81 LYS A CA 1
ATOM 604 C C . LYS A 1 81 ? 4.741 -19.575 -15.139 1.00 60.72 81 LYS A C 1
ATOM 606 O O . LYS A 1 81 ? 5.411 -19.374 -16.141 1.00 60.72 81 LYS A O 1
ATOM 611 N N . GLY A 1 82 ? 5.269 -19.798 -13.934 1.00 66.62 82 GLY A N 1
ATOM 612 C CA . GLY A 1 82 ? 6.713 -19.755 -13.659 1.00 66.62 82 GLY A CA 1
ATOM 613 C C . GLY A 1 82 ? 7.250 -18.389 -13.214 1.00 66.62 82 GLY A C 1
ATOM 614 O O . GLY A 1 82 ? 8.431 -18.286 -12.924 1.00 66.62 82 GLY A O 1
ATOM 615 N N . SER A 1 83 ? 6.419 -17.348 -13.100 1.00 65.50 83 SER A N 1
ATOM 616 C CA . SER A 1 83 ? 6.865 -16.040 -12.605 1.00 65.50 83 SER A CA 1
ATOM 617 C C . SER A 1 83 ? 6.954 -15.960 -11.075 1.00 65.50 83 SER A C 1
ATOM 619 O O . SER A 1 83 ? 6.311 -16.723 -10.349 1.00 65.50 83 SER A O 1
ATOM 621 N N . ILE A 1 84 ? 7.683 -14.957 -10.569 1.00 65.88 84 ILE A N 1
ATOM 622 C CA . ILE A 1 84 ? 7.868 -14.699 -9.128 1.00 65.88 84 ILE A CA 1
ATOM 623 C C . ILE A 1 84 ? 6.521 -14.509 -8.400 1.00 65.88 84 ILE A C 1
ATOM 625 O O . ILE A 1 84 ? 6.349 -14.985 -7.277 1.00 65.88 84 ILE A O 1
ATOM 629 N N . TYR A 1 85 ? 5.531 -13.875 -9.042 1.00 64.00 85 TYR A N 1
ATOM 630 C CA . TYR A 1 85 ? 4.218 -13.620 -8.433 1.00 64.00 85 TYR A CA 1
ATOM 631 C C . TYR A 1 85 ? 3.193 -14.740 -8.649 1.00 64.00 85 TYR A C 1
ATOM 633 O O . TYR A 1 85 ? 2.094 -14.662 -8.097 1.00 64.00 85 TYR A O 1
ATOM 641 N N . TYR A 1 86 ? 3.532 -15.804 -9.385 1.00 69.38 86 TYR A N 1
ATOM 642 C CA . TYR A 1 86 ? 2.622 -16.928 -9.615 1.00 69.38 86 TYR A CA 1
ATOM 643 C C . TYR A 1 86 ? 2.228 -17.628 -8.306 1.00 69.38 86 TYR A C 1
ATOM 645 O O . TYR A 1 86 ? 1.051 -17.892 -8.089 1.00 69.38 86 TYR A O 1
ATOM 653 N N . GLY A 1 87 ? 3.187 -17.878 -7.407 1.00 69.75 87 GLY A N 1
ATOM 654 C CA . GLY A 1 87 ? 2.939 -18.503 -6.099 1.00 69.75 87 GLY A CA 1
ATOM 655 C C . GLY A 1 87 ? 2.136 -17.617 -5.131 1.00 69.75 87 GLY A C 1
ATOM 656 O O . GLY A 1 87 ? 1.075 -18.042 -4.663 1.00 69.75 87 GLY A O 1
ATOM 657 N N . PRO A 1 88 ? 2.577 -16.371 -4.863 1.00 68.44 88 PRO A N 1
ATOM 658 C CA . PRO A 1 88 ? 1.861 -15.430 -3.995 1.00 68.44 88 PRO A CA 1
ATOM 659 C C . PRO A 1 88 ? 0.416 -15.136 -4.433 1.00 68.44 88 PRO A C 1
ATOM 661 O O . PRO A 1 88 ? -0.452 -14.902 -3.594 1.00 68.44 88 PRO A O 1
ATOM 664 N N . LEU A 1 89 ? 0.115 -15.215 -5.732 1.00 68.31 89 LEU A N 1
ATOM 665 C CA . LEU A 1 89 ? -1.242 -15.059 -6.264 1.00 68.31 89 LEU A CA 1
ATOM 666 C C . LEU A 1 89 ? -2.236 -16.084 -5.685 1.00 68.31 89 LEU A C 1
ATOM 668 O O . LEU A 1 89 ? -3.378 -15.736 -5.381 1.00 68.31 89 LEU A O 1
ATOM 672 N N . TYR A 1 90 ? -1.822 -17.343 -5.514 1.00 72.12 90 TYR A N 1
ATOM 673 C CA . TYR A 1 90 ? -2.679 -18.381 -4.923 1.00 72.12 90 TYR A CA 1
ATOM 674 C C . TYR A 1 90 ? -2.822 -18.218 -3.408 1.00 72.12 90 TYR A C 1
ATOM 676 O O . TYR A 1 90 ? -3.869 -18.560 -2.853 1.00 72.12 90 TYR A O 1
ATOM 684 N N . ALA A 1 91 ? -1.826 -17.621 -2.748 1.00 70.06 91 ALA A N 1
ATOM 685 C CA . ALA A 1 91 ? -1.904 -17.287 -1.331 1.00 70.06 91 ALA A CA 1
ATOM 686 C C . ALA A 1 91 ? -2.993 -16.240 -1.040 1.00 70.06 91 ALA A C 1
ATOM 688 O O . ALA A 1 91 ? -3.608 -16.295 0.019 1.00 70.06 91 ALA A O 1
ATOM 689 N N 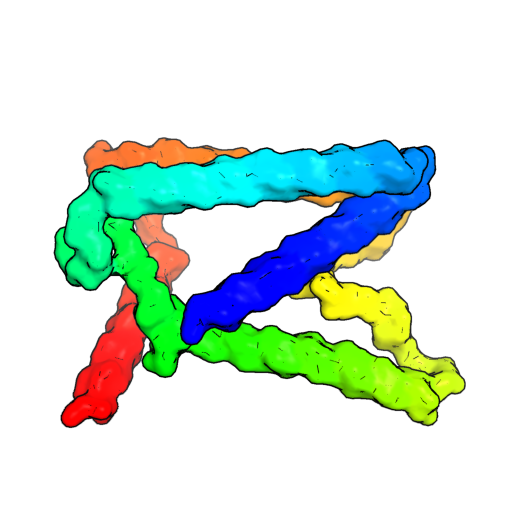. ALA A 1 92 ? -3.312 -15.347 -1.985 1.00 67.56 92 ALA A N 1
ATOM 690 C CA . ALA A 1 92 ? -4.429 -14.409 -1.841 1.00 67.56 92 ALA A CA 1
ATOM 691 C C . ALA A 1 92 ? -5.801 -15.106 -1.878 1.00 67.56 92 ALA A C 1
ATOM 693 O O . ALA A 1 92 ? -6.692 -14.772 -1.098 1.00 67.56 92 ALA A O 1
ATOM 694 N N . ILE A 1 93 ? -5.966 -16.119 -2.737 1.00 74.94 93 ILE A N 1
ATOM 695 C CA . ILE A 1 93 ? -7.192 -16.933 -2.773 1.00 74.94 93 ILE A CA 1
ATOM 696 C C . ILE A 1 93 ? -7.317 -17.716 -1.465 1.00 74.94 93 ILE A C 1
ATOM 698 O O . ILE A 1 93 ? -8.359 -17.654 -0.814 1.00 74.94 93 ILE A O 1
ATOM 702 N N . ALA A 1 94 ? -6.238 -18.369 -1.026 1.00 76.31 94 ALA A N 1
ATOM 703 C CA . ALA A 1 94 ? -6.194 -19.043 0.269 1.00 76.31 94 ALA A CA 1
ATOM 704 C C . ALA A 1 94 ? -6.498 -18.074 1.428 1.00 76.31 94 ALA A C 1
ATOM 706 O O . ALA A 1 94 ? -7.285 -18.398 2.313 1.00 76.31 94 ALA A O 1
ATOM 707 N N . GLY A 1 95 ? -5.959 -16.854 1.369 1.00 69.06 95 GLY A N 1
ATOM 708 C CA . GLY A 1 95 ? -6.197 -15.777 2.325 1.00 69.06 95 GLY A CA 1
ATOM 709 C C . GLY A 1 95 ? -7.634 -15.256 2.337 1.00 69.06 95 GLY A C 1
ATOM 710 O O . GLY A 1 95 ? -8.082 -14.809 3.381 1.00 69.06 95 GLY A O 1
ATOM 711 N N . SER A 1 96 ? -8.384 -15.357 1.234 1.00 74.12 96 SER A N 1
ATOM 712 C CA . SER A 1 96 ? -9.821 -15.027 1.195 1.00 74.12 96 SER A CA 1
ATOM 713 C C . SER A 1 96 ? -10.706 -16.142 1.762 1.00 74.12 96 SER A C 1
ATOM 715 O O . SER A 1 96 ? -11.723 -15.878 2.402 1.00 74.12 96 SER A O 1
ATOM 717 N N . VAL A 1 97 ? -10.290 -17.399 1.587 1.00 82.00 97 VAL A N 1
ATOM 718 C CA . VAL A 1 97 ? -11.000 -18.577 2.105 1.00 82.00 97 VAL A CA 1
ATOM 719 C C . VAL A 1 97 ? -10.783 -18.724 3.611 1.00 82.00 97 VAL A C 1
ATOM 721 O O . VAL A 1 97 ? -11.699 -19.120 4.332 1.00 82.00 97 VAL A O 1
ATOM 724 N N . LEU A 1 98 ? -9.601 -18.351 4.109 1.00 79.38 98 LEU A N 1
ATOM 725 C CA . LEU A 1 98 ? -9.234 -18.458 5.519 1.00 79.38 98 LEU A CA 1
ATOM 726 C C . LEU A 1 98 ? -10.199 -17.721 6.478 1.00 79.38 98 LEU A C 1
ATOM 728 O O . LEU A 1 98 ? -10.646 -18.356 7.432 1.00 79.38 98 LEU A O 1
ATOM 732 N N . PRO A 1 99 ? -10.595 -16.447 6.267 1.00 71.56 99 PRO A N 1
ATOM 733 C CA . PRO A 1 99 ? -11.558 -15.766 7.129 1.00 71.56 99 PRO A CA 1
ATOM 734 C C . PRO A 1 99 ? -12.964 -16.370 7.054 1.00 71.56 99 PRO A C 1
ATOM 736 O O . PRO A 1 99 ? -13.648 -16.405 8.072 1.00 71.56 99 PRO A O 1
ATOM 739 N N . VAL A 1 100 ? -13.391 -16.901 5.903 1.00 78.50 100 VAL A N 1
ATOM 740 C CA . VAL A 1 100 ? -14.690 -17.590 5.774 1.00 78.50 100 VAL A CA 1
ATOM 741 C C . VAL A 1 100 ? -14.680 -18.908 6.549 1.00 78.50 100 VAL A C 1
ATOM 743 O O . VAL A 1 100 ? -15.617 -19.208 7.292 1.00 78.50 100 VAL A O 1
ATOM 746 N N . PHE A 1 101 ? -13.590 -19.667 6.436 1.00 79.56 101 PHE A N 1
ATOM 747 C CA . PHE A 1 101 ? -13.380 -20.900 7.184 1.00 79.56 101 PHE A CA 1
ATOM 748 C C . PHE A 1 101 ? -13.297 -20.643 8.695 1.00 79.56 101 PHE A C 1
ATOM 750 O O . PHE A 1 101 ? -13.975 -21.311 9.475 1.00 79.56 101 PHE A O 1
ATOM 757 N N . LEU A 1 102 ? -12.532 -19.632 9.117 1.00 72.62 102 LEU A N 1
ATOM 758 C CA . LEU A 1 102 ? -12.420 -19.225 10.520 1.00 72.62 102 LEU A CA 1
ATOM 759 C C . LEU A 1 102 ? -13.749 -18.698 11.074 1.00 72.62 102 LEU A C 1
ATOM 761 O O . LEU A 1 102 ? -14.086 -19.002 12.215 1.00 72.62 102 LEU A O 1
ATOM 765 N N . TRP A 1 103 ? -14.533 -17.960 10.283 1.00 70.88 103 TRP A N 1
ATOM 766 C CA . TRP A 1 103 ? -15.875 -17.515 10.666 1.00 70.88 103 TRP A CA 1
ATOM 767 C C . TRP A 1 103 ? -16.826 -18.699 10.878 1.00 70.88 103 TRP A C 1
ATOM 769 O O . TRP A 1 103 ? -17.516 -18.762 11.898 1.00 70.88 103 TRP A O 1
ATOM 779 N N . TRP A 1 104 ? -16.820 -19.669 9.960 1.00 80.88 104 TRP A N 1
ATOM 780 C CA . TRP A 1 104 ? -17.610 -20.895 10.086 1.00 80.88 104 TRP A CA 1
ATOM 781 C C . TRP A 1 104 ? -17.194 -21.721 11.314 1.00 80.88 104 TRP A C 1
ATOM 783 O O . TRP A 1 104 ? -18.048 -22.155 12.089 1.00 80.88 104 TRP A O 1
ATOM 793 N N . TRP A 1 105 ? -15.887 -21.868 11.545 1.00 72.38 105 TRP A N 1
ATOM 794 C CA . TRP A 1 105 ? -15.330 -22.565 12.706 1.00 72.38 105 TRP A CA 1
ATOM 795 C C . TRP A 1 105 ? -15.687 -21.875 14.030 1.00 72.38 105 TRP A C 1
ATOM 797 O O . TRP A 1 105 ? -16.116 -22.527 14.983 1.00 72.38 105 TRP A O 1
ATOM 807 N N . ASN A 1 106 ? -15.593 -20.543 14.081 1.00 69.31 106 ASN A N 1
ATOM 808 C CA . ASN A 1 106 ? -15.960 -19.751 15.256 1.00 69.31 106 ASN A CA 1
ATOM 809 C C . ASN A 1 106 ? -17.461 -19.858 15.577 1.00 69.31 106 ASN A C 1
ATOM 811 O O . ASN A 1 106 ? -17.853 -19.847 16.741 1.00 69.31 106 ASN A O 1
ATOM 815 N N . ARG A 1 107 ? -18.311 -20.034 14.556 1.00 70.56 107 ARG A N 1
ATOM 816 C CA . ARG A 1 107 ? -19.753 -20.255 14.738 1.00 70.56 107 ARG A CA 1
ATOM 817 C C . ARG A 1 107 ? -20.083 -21.637 15.310 1.00 70.56 107 ARG A C 1
ATOM 819 O O . ARG A 1 107 ? -21.155 -21.807 15.884 1.00 70.56 107 ARG A O 1
ATOM 826 N N . ARG A 1 108 ? -19.179 -22.614 15.173 1.00 76.19 108 ARG A N 1
ATOM 827 C CA . ARG A 1 108 ? -19.371 -23.993 15.649 1.00 76.19 108 ARG A CA 1
ATOM 828 C C . ARG A 1 108 ? -18.865 -24.225 17.079 1.00 76.19 108 ARG A C 1
ATOM 830 O O . ARG A 1 108 ? -19.340 -25.152 17.726 1.00 76.19 108 ARG A O 1
ATOM 837 N N . SER A 1 109 ? -17.987 -23.358 17.587 1.00 66.75 109 SER A N 1
ATOM 838 C CA . SER A 1 109 ? -17.424 -23.442 18.944 1.00 66.75 109 SER A CA 1
ATOM 839 C C . SER A 1 109 ? -17.529 -22.101 19.690 1.00 66.75 109 SER A C 1
ATOM 841 O O . SER A 1 109 ? -16.519 -21.408 19.853 1.00 66.75 109 SER A O 1
ATOM 843 N N . PRO A 1 110 ? -18.725 -21.706 20.171 1.00 58.75 110 PRO A N 1
ATOM 844 C CA . PRO A 1 110 ? -18.900 -20.482 20.942 1.00 58.75 110 PRO A CA 1
ATOM 845 C C . PRO A 1 110 ? -18.322 -20.680 22.349 1.00 58.75 110 PRO A C 1
ATOM 847 O O . PRO A 1 110 ? -19.023 -21.095 23.267 1.00 58.75 110 PRO A O 1
ATOM 850 N N . GLY A 1 111 ? -17.023 -20.424 22.534 1.00 62.53 111 GLY A N 1
ATOM 851 C CA . GLY A 1 111 ? -16.503 -20.351 23.900 1.00 62.53 111 GLY A CA 1
ATOM 852 C C . GLY A 1 111 ? -15.001 -20.303 24.162 1.00 62.53 111 GLY A C 1
ATOM 853 O O . GLY A 1 111 ? -14.663 -19.993 25.300 1.00 62.53 111 GLY A O 1
ATOM 854 N N . ARG A 1 112 ? -14.078 -20.604 23.227 1.00 57.28 112 ARG A N 1
ATOM 855 C CA . ARG A 1 112 ? -12.649 -20.768 23.624 1.00 57.28 112 ARG A CA 1
ATOM 856 C C . ARG A 1 112 ? -11.540 -20.354 22.647 1.00 57.28 112 ARG A C 1
ATOM 858 O O . ARG A 1 112 ? -10.389 -20.710 22.880 1.00 57.28 112 ARG A O 1
ATOM 865 N N . THR A 1 113 ? -11.795 -19.585 21.595 1.00 56.25 113 THR A N 1
ATOM 866 C CA . THR A 1 113 ? -10.734 -19.266 20.618 1.00 56.25 113 THR A CA 1
ATOM 867 C C . THR A 1 113 ? -10.303 -17.800 20.642 1.00 56.25 113 THR A C 1
ATOM 869 O O . THR A 1 113 ? -10.998 -16.920 20.145 1.00 56.25 113 THR A O 1
ATOM 872 N N . TRP A 1 114 ? -9.082 -17.559 21.139 1.00 55.47 114 TRP A N 1
ATOM 873 C CA . TRP A 1 114 ? -8.302 -16.309 21.009 1.00 55.47 114 TRP A CA 1
ATOM 874 C C . TRP A 1 114 ? -8.236 -15.771 19.560 1.00 55.47 114 TRP A C 1
ATOM 876 O O . TRP A 1 114 ? -8.059 -14.577 19.336 1.00 55.47 114 TRP A O 1
ATOM 886 N N . LEU A 1 115 ? -8.487 -16.638 18.574 1.00 52.97 115 LEU A N 1
ATOM 887 C CA . LEU A 1 115 ? -8.589 -16.329 17.144 1.00 52.97 115 LEU A CA 1
ATOM 888 C C . LEU A 1 115 ? -9.688 -15.308 16.790 1.00 52.97 115 LEU A C 1
ATOM 890 O O . LEU A 1 115 ? -9.537 -14.593 15.807 1.00 52.97 115 LEU A O 1
ATOM 894 N N . GLY A 1 116 ? -10.755 -15.179 17.590 1.00 53.00 116 GLY A N 1
ATOM 895 C CA . GLY A 1 116 ? -11.812 -14.181 17.352 1.00 53.00 116 GLY A CA 1
ATOM 896 C C . GLY A 1 116 ? -11.379 -12.725 17.582 1.00 53.00 116 GLY A C 1
ATOM 897 O O . GLY A 1 116 ? -12.103 -11.805 17.211 1.00 53.00 116 GLY A O 1
ATOM 898 N N . GLN A 1 117 ? -10.207 -12.500 18.189 1.00 54.44 117 GLN A N 1
ATOM 899 C CA . GLN A 1 117 ? -9.665 -11.162 18.456 1.00 54.44 117 GLN A CA 1
ATOM 900 C C . GLN A 1 117 ? -8.762 -10.636 17.328 1.00 54.44 117 GLN A C 1
ATOM 902 O O . GLN A 1 117 ? -8.405 -9.456 17.334 1.00 54.44 117 GLN A O 1
ATOM 907 N N . PHE A 1 118 ? -8.407 -11.474 16.348 1.00 52.09 118 PHE A N 1
ATOM 908 C CA . PHE A 1 118 ? -7.563 -11.077 15.224 1.00 52.09 118 PHE A CA 1
ATOM 909 C C . PHE A 1 118 ? -8.403 -10.600 14.042 1.00 52.09 118 PHE A C 1
ATOM 911 O O . PHE A 1 118 ? -9.047 -11.390 13.357 1.00 52.09 118 PHE A O 1
ATOM 918 N N . ASN A 1 119 ? -8.353 -9.296 13.757 1.00 50.38 119 ASN A N 1
ATOM 919 C CA . ASN A 1 119 ? -8.758 -8.787 12.449 1.00 50.38 119 ASN A CA 1
ATOM 920 C C . ASN A 1 119 ? -7.676 -9.169 11.436 1.00 50.38 119 ASN A C 1
ATOM 922 O O . ASN A 1 119 ? -6.688 -8.461 11.267 1.00 50.38 119 ASN A O 1
ATOM 926 N N . LEU A 1 120 ? -7.869 -10.311 10.782 1.00 46.81 120 LEU A N 1
ATOM 927 C CA . LEU A 1 120 ? -6.936 -10.930 9.839 1.00 46.81 120 LEU A CA 1
ATOM 928 C C . LEU A 1 120 ? -6.903 -10.242 8.456 1.00 46.81 120 LEU A C 1
ATOM 930 O O . LEU A 1 120 ? -6.649 -10.891 7.448 1.00 46.81 120 LEU A O 1
ATOM 934 N N . ALA A 1 121 ? -7.231 -8.951 8.387 1.00 45.31 121 ALA A N 1
ATOM 935 C CA . ALA A 1 121 ? -7.292 -8.201 7.132 1.00 45.31 121 ALA A CA 1
ATOM 936 C C . ALA A 1 121 ? -5.957 -7.518 6.787 1.00 45.31 121 ALA A C 1
ATOM 938 O O . ALA A 1 121 ? -5.736 -7.124 5.655 1.00 45.31 121 ALA A O 1
ATOM 939 N N . TYR A 1 122 ? -5.024 -7.388 7.726 1.00 50.88 122 TYR A N 1
ATOM 940 C CA . TYR A 1 122 ? -3.740 -6.757 7.430 1.00 50.88 122 TYR A CA 1
ATOM 941 C C . TYR A 1 122 ? -2.656 -7.401 8.279 1.00 50.88 122 TYR A C 1
ATOM 943 O O . TYR A 1 122 ? -2.410 -6.990 9.409 1.00 50.88 122 TYR A O 1
ATOM 951 N N . VAL A 1 123 ? -2.055 -8.471 7.762 1.00 47.44 123 VAL A N 1
ATOM 952 C CA . VAL A 1 123 ? -0.840 -9.037 8.352 1.00 47.44 123 VAL A CA 1
ATOM 953 C C . VAL A 1 123 ? 0.292 -8.757 7.388 1.00 47.44 123 VAL A C 1
ATOM 955 O O . VAL A 1 123 ? 0.729 -9.619 6.629 1.00 47.44 123 VAL A O 1
ATOM 958 N N . ASP A 1 124 ? 0.743 -7.510 7.407 1.00 50.28 124 ASP A N 1
ATOM 959 C CA . ASP A 1 124 ? 2.080 -7.210 6.942 1.00 50.28 124 ASP A CA 1
ATOM 960 C C . ASP A 1 124 ? 3.026 -7.590 8.093 1.00 50.28 124 ASP A C 1
ATOM 962 O O . ASP A 1 124 ? 3.028 -6.973 9.164 1.00 50.28 124 ASP A O 1
ATOM 966 N N . ASN A 1 125 ? 3.729 -8.716 7.936 1.00 50.91 125 ASN A N 1
ATOM 967 C CA . ASN A 1 125 ? 4.409 -9.427 9.031 1.00 50.91 125 ASN A CA 1
ATOM 968 C C . ASN A 1 125 ? 5.436 -8.554 9.785 1.00 50.91 125 ASN A C 1
ATOM 970 O O . ASN A 1 125 ? 5.721 -8.794 10.960 1.00 50.91 125 ASN A O 1
ATOM 974 N N . THR A 1 126 ? 5.954 -7.514 9.131 1.00 56.00 126 THR A N 1
ATOM 975 C CA . THR A 1 126 ? 6.928 -6.560 9.680 1.00 56.00 126 THR A CA 1
ATOM 976 C C . THR A 1 126 ? 6.311 -5.632 10.732 1.00 56.00 126 THR A C 1
ATOM 978 O O . THR A 1 126 ? 6.920 -5.373 11.771 1.00 56.00 126 THR A O 1
ATOM 981 N N . TRP A 1 127 ? 5.072 -5.192 10.510 1.00 57.47 127 TRP A N 1
ATOM 982 C CA . TRP A 1 127 ? 4.362 -4.258 11.387 1.00 57.47 127 TRP A CA 1
ATOM 983 C C . TRP A 1 127 ? 3.862 -4.946 12.657 1.00 57.47 127 TRP A C 1
ATOM 985 O O . TRP A 1 127 ? 4.008 -4.420 13.763 1.00 57.47 127 TRP A O 1
ATOM 995 N N . CYS A 1 128 ? 3.372 -6.183 12.526 1.00 59.16 128 CYS A N 1
ATOM 996 C CA . CYS A 1 128 ? 2.924 -6.976 13.669 1.00 59.16 128 CYS A CA 1
ATOM 997 C C . CYS A 1 128 ? 4.043 -7.246 14.682 1.00 59.16 128 CYS A C 1
ATOM 999 O O . CYS A 1 128 ? 3.791 -7.179 15.883 1.00 59.16 128 CYS A O 1
ATOM 1001 N N . GLY A 1 129 ? 5.269 -7.537 14.233 1.00 66.06 129 GLY A N 1
ATOM 1002 C CA . GLY A 1 129 ? 6.380 -7.842 15.141 1.00 66.06 129 GLY A CA 1
ATOM 1003 C C . GLY A 1 129 ? 6.774 -6.652 16.019 1.00 66.06 129 GLY A C 1
ATOM 1004 O O . GLY A 1 129 ? 7.009 -6.800 17.221 1.00 66.06 129 GLY A O 1
ATOM 1005 N N . GLN A 1 130 ? 6.786 -5.457 15.432 1.00 62.84 130 GLN A N 1
ATOM 1006 C CA . GLN A 1 130 ? 7.187 -4.227 16.110 1.00 62.84 130 GLN A CA 1
ATOM 1007 C C . GLN A 1 130 ? 6.089 -3.751 17.068 1.00 62.84 130 GLN A C 1
ATOM 1009 O O . GLN A 1 130 ? 6.364 -3.505 18.245 1.00 62.84 130 GLN A O 1
ATOM 1014 N N . GLU A 1 131 ? 4.829 -3.729 16.624 1.00 63.84 131 GLU A N 1
ATOM 1015 C CA . GLU A 1 131 ? 3.700 -3.389 17.495 1.00 63.84 131 GLU A CA 1
ATOM 1016 C C . GLU A 1 131 ? 3.548 -4.382 18.656 1.00 63.84 131 GLU A C 1
ATOM 1018 O O . GLU A 1 131 ? 3.310 -3.978 19.796 1.00 63.84 131 GLU A O 1
ATOM 1023 N N . TYR A 1 132 ? 3.747 -5.678 18.408 1.00 68.50 132 TYR A N 1
ATOM 1024 C CA . TYR A 1 132 ? 3.686 -6.707 19.445 1.00 68.50 132 TYR A CA 1
ATOM 1025 C C . TYR A 1 132 ? 4.789 -6.538 20.501 1.00 68.50 132 TYR A C 1
ATOM 1027 O O . TYR A 1 132 ? 4.522 -6.615 21.706 1.00 68.50 132 TYR A O 1
ATOM 1035 N N . PHE A 1 133 ? 6.020 -6.245 20.077 1.00 72.56 133 PHE A N 1
ATOM 1036 C CA . PHE A 1 133 ? 7.147 -6.008 20.982 1.00 72.56 133 PHE A CA 1
ATOM 1037 C C . PHE A 1 133 ? 6.936 -4.765 21.863 1.00 72.56 133 PHE A C 1
ATOM 1039 O O . PHE A 1 133 ? 7.159 -4.794 23.078 1.00 72.56 133 PHE A O 1
ATOM 1046 N N . LEU A 1 134 ? 6.444 -3.670 21.279 1.00 69.69 134 LEU A N 1
ATOM 1047 C CA . LEU A 1 134 ? 6.149 -2.440 22.015 1.00 69.69 134 LEU A CA 1
ATOM 1048 C C . LEU A 1 134 ? 4.941 -2.590 22.950 1.00 69.69 134 LEU A C 1
ATOM 1050 O O . LEU A 1 134 ? 4.980 -2.105 24.087 1.00 69.69 134 LEU A O 1
ATOM 1054 N N . ARG A 1 135 ? 3.905 -3.323 22.526 1.00 68.69 135 ARG A N 1
ATOM 1055 C CA . ARG A 1 135 ? 2.729 -3.636 23.348 1.00 68.69 135 ARG A CA 1
ATOM 1056 C C . ARG A 1 135 ? 3.083 -4.489 24.567 1.00 68.69 135 ARG A C 1
ATOM 1058 O O . ARG A 1 135 ? 2.529 -4.253 25.639 1.00 68.69 135 ARG A O 1
ATOM 1065 N N . THR A 1 136 ? 4.002 -5.446 24.427 1.00 76.31 136 THR A N 1
ATOM 1066 C CA . THR A 1 136 ? 4.403 -6.357 25.516 1.00 76.31 136 THR A CA 1
ATOM 1067 C C . THR A 1 136 ? 5.347 -5.709 26.529 1.00 76.31 136 THR A C 1
ATOM 1069 O O . THR A 1 136 ? 5.204 -5.957 27.724 1.00 76.31 136 THR A O 1
ATOM 1072 N N . ARG A 1 137 ? 6.269 -4.831 26.107 1.00 80.56 137 ARG A N 1
ATOM 1073 C CA . ARG A 1 137 ? 7.207 -4.160 27.033 1.00 80.56 137 ARG A CA 1
ATOM 1074 C C . ARG A 1 137 ? 6.721 -2.826 27.603 1.00 80.56 137 ARG A C 1
ATOM 1076 O O . ARG A 1 137 ? 7.095 -2.476 28.722 1.00 80.56 137 ARG A O 1
ATOM 1083 N N . ARG A 1 138 ? 5.964 -2.025 26.844 1.00 80.44 138 ARG A N 1
ATOM 1084 C CA . ARG A 1 138 ? 5.661 -0.616 2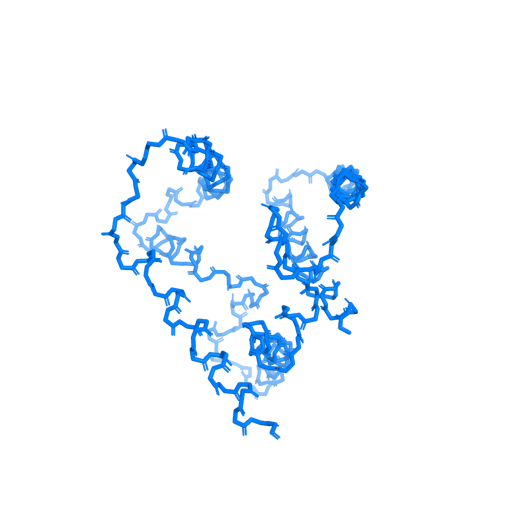7.182 1.00 80.44 138 ARG A CA 1
ATOM 1085 C C . ARG A 1 138 ? 4.222 -0.227 26.820 1.00 80.44 138 ARG A C 1
ATOM 1087 O O . ARG A 1 138 ? 3.988 0.800 26.184 1.00 80.44 138 ARG A O 1
ATOM 1094 N N . TYR A 1 139 ? 3.245 -0.993 27.306 1.00 77.44 139 TYR A N 1
ATOM 1095 C CA . TYR A 1 139 ? 1.819 -0.800 27.000 1.00 77.44 139 TYR A CA 1
ATOM 1096 C C . TYR A 1 139 ? 1.309 0.646 27.171 1.00 77.44 139 TYR A C 1
ATOM 1098 O O . TYR A 1 139 ? 0.633 1.174 26.290 1.00 77.44 139 TYR A O 1
ATOM 1106 N N . ARG A 1 140 ? 1.661 1.324 28.276 1.00 81.62 140 ARG A N 1
ATOM 1107 C CA . ARG A 1 140 ? 1.205 2.704 28.547 1.00 81.62 140 ARG A CA 1
ATOM 1108 C C . ARG A 1 140 ? 1.700 3.709 27.502 1.00 81.62 140 ARG A C 1
ATOM 1110 O O . ARG A 1 140 ? 0.930 4.563 27.075 1.00 81.62 140 ARG A O 1
ATOM 1117 N N . TRP A 1 141 ? 2.960 3.594 27.085 1.00 80.75 141 TRP A N 1
ATOM 1118 C CA . TRP A 1 141 ? 3.548 4.470 26.069 1.00 80.75 141 TRP A CA 1
ATOM 1119 C C . TRP A 1 141 ? 2.972 4.161 24.685 1.00 80.75 141 TRP A C 1
ATOM 1121 O O . TRP A 1 141 ? 2.539 5.070 23.983 1.00 80.75 141 TRP A O 1
ATOM 1131 N N . TRP A 1 142 ? 2.863 2.870 24.356 1.00 79.19 142 TRP A N 1
ATOM 1132 C CA . TRP A 1 142 ? 2.247 2.394 23.121 1.00 79.19 142 TRP A CA 1
ATOM 1133 C C . TRP A 1 142 ? 0.813 2.919 22.965 1.00 79.19 142 TRP A C 1
ATOM 1135 O O . TRP A 1 142 ? 0.512 3.560 21.968 1.00 79.19 142 TRP A O 1
ATOM 1145 N N . SER A 1 143 ? -0.045 2.790 23.985 1.00 78.69 143 SER A N 1
ATOM 1146 C CA . SER A 1 143 ? -1.446 3.247 23.896 1.00 78.69 143 SER A CA 1
ATOM 1147 C C . SER A 1 143 ? -1.605 4.746 23.607 1.00 78.69 143 SER A C 1
ATOM 1149 O O . SER A 1 143 ? -2.623 5.160 23.058 1.00 78.69 143 SER A O 1
ATOM 1151 N N . ARG A 1 144 ? -0.602 5.561 23.965 1.00 78.38 144 ARG A N 1
ATOM 1152 C CA . ARG A 1 144 ? -0.629 7.019 23.802 1.00 78.38 144 ARG A CA 1
ATOM 1153 C C . ARG A 1 144 ? -0.034 7.476 22.470 1.00 78.38 144 ARG A C 1
ATOM 1155 O O . ARG A 1 144 ? -0.497 8.474 21.930 1.00 78.38 144 ARG A O 1
ATOM 1162 N N . TYR A 1 145 ? 0.971 6.764 21.955 1.00 78.69 145 TYR A N 1
ATOM 1163 C CA . TYR A 1 145 ? 1.758 7.192 20.792 1.00 78.69 145 TYR A CA 1
ATOM 1164 C C . TYR A 1 145 ? 1.706 6.236 19.594 1.00 78.69 145 TYR A C 1
ATOM 1166 O O . TYR A 1 145 ? 2.372 6.515 18.601 1.00 78.69 145 TYR A O 1
ATOM 1174 N N . ASN A 1 146 ? 0.919 5.151 19.635 1.00 77.19 146 ASN A N 1
ATOM 1175 C CA . ASN A 1 146 ? 0.907 4.138 18.569 1.00 77.19 146 ASN A CA 1
ATOM 1176 C C . ASN A 1 146 ? 0.692 4.740 17.176 1.00 77.19 146 ASN A C 1
ATOM 1178 O O . ASN A 1 146 ? 1.404 4.416 16.237 1.00 77.19 146 ASN A O 1
ATOM 1182 N N . TYR A 1 147 ? -0.255 5.667 17.053 1.00 71.50 147 TYR A N 1
ATOM 1183 C CA . TYR A 1 147 ? -0.601 6.259 15.762 1.00 71.50 147 TYR A CA 1
ATOM 1184 C C . TYR A 1 147 ? 0.474 7.199 15.216 1.00 71.50 147 TYR A C 1
ATOM 1186 O O . TYR A 1 147 ? 0.715 7.223 14.013 1.00 71.50 147 TYR A O 1
ATOM 1194 N N . VAL A 1 148 ? 1.155 7.934 16.098 1.00 77.38 148 VAL A N 1
ATOM 1195 C CA . VAL A 1 148 ? 2.285 8.790 15.711 1.00 77.38 148 VAL A CA 1
ATOM 1196 C C . VAL A 1 148 ? 3.476 7.927 15.298 1.00 77.38 148 VAL A C 1
ATOM 1198 O O . VAL A 1 148 ? 4.130 8.224 14.305 1.00 77.38 148 VAL A O 1
ATOM 1201 N N . LEU A 1 149 ? 3.727 6.832 16.023 1.00 77.88 149 LEU A N 1
ATOM 1202 C CA . LEU A 1 149 ? 4.783 5.876 15.696 1.00 77.88 149 LEU A CA 1
ATOM 1203 C C . LEU A 1 149 ? 4.521 5.173 14.357 1.00 77.88 149 LEU A C 1
ATOM 1205 O O . LEU A 1 149 ? 5.444 5.054 13.557 1.00 77.88 149 LEU A O 1
ATOM 1209 N N . ALA A 1 150 ? 3.279 4.755 14.098 1.00 72.69 150 ALA A N 1
ATOM 1210 C CA . ALA A 1 150 ? 2.896 4.134 12.834 1.00 72.69 150 ALA A CA 1
ATOM 1211 C C . ALA A 1 150 ? 3.127 5.088 11.649 1.00 72.69 150 ALA A C 1
ATOM 1213 O O . ALA A 1 150 ? 3.822 4.735 10.700 1.00 72.69 150 ALA A O 1
ATOM 1214 N N . GLY A 1 151 ? 2.656 6.337 11.754 1.00 75.50 151 GLY A N 1
ATOM 1215 C CA . GLY A 1 151 ? 2.889 7.349 10.719 1.00 75.50 151 GLY A CA 1
ATOM 1216 C C . GLY A 1 151 ? 4.370 7.709 10.525 1.00 75.50 151 GLY A C 1
ATOM 1217 O O . GLY A 1 151 ? 4.807 7.961 9.401 1.00 75.50 151 GLY A O 1
ATOM 1218 N N . ALA A 1 152 ? 5.167 7.700 11.598 1.00 81.81 152 ALA A N 1
ATOM 1219 C CA . ALA A 1 152 ? 6.612 7.919 11.524 1.00 81.81 152 ALA A CA 1
ATOM 1220 C C . ALA A 1 152 ? 7.346 6.769 10.814 1.00 81.81 152 ALA A C 1
ATOM 1222 O O . ALA A 1 152 ? 8.319 7.014 10.104 1.00 81.81 152 ALA A O 1
ATOM 1223 N N . LEU A 1 153 ? 6.887 5.525 10.974 1.00 78.19 153 LEU A N 1
ATOM 1224 C CA . LEU A 1 153 ? 7.489 4.373 10.306 1.00 78.19 153 LEU A CA 1
ATOM 1225 C C . LEU A 1 153 ? 7.178 4.365 8.800 1.00 78.19 153 LEU A C 1
ATOM 1227 O O . LEU A 1 153 ? 8.094 4.181 8.000 1.00 78.19 153 LEU A O 1
ATOM 1231 N N . ASP A 1 154 ? 5.932 4.655 8.409 1.00 77.94 154 ASP A N 1
ATOM 1232 C CA . ASP A 1 154 ? 5.534 4.762 6.995 1.00 77.94 154 ASP A CA 1
ATOM 1233 C C . ASP A 1 154 ? 6.330 5.862 6.283 1.00 77.94 154 ASP A C 1
ATOM 1235 O O . ASP A 1 154 ? 6.978 5.628 5.261 1.00 77.94 154 ASP A O 1
ATOM 1239 N N . SER A 1 155 ? 6.363 7.062 6.865 1.00 82.94 155 SER A N 1
ATOM 1240 C CA . SER A 1 155 ? 7.135 8.178 6.306 1.00 82.94 155 SER A CA 1
ATOM 1241 C C . SER A 1 155 ? 8.648 7.924 6.330 1.00 82.94 155 SER A C 1
ATOM 1243 O O . SER A 1 155 ? 9.343 8.273 5.376 1.00 82.94 155 SER A O 1
ATOM 1245 N N . GLY A 1 156 ? 9.167 7.256 7.365 1.00 83.38 156 GLY A N 1
ATOM 1246 C CA . GLY A 1 156 ? 10.576 6.880 7.470 1.00 83.38 156 GLY A CA 1
ATOM 1247 C C . GLY A 1 156 ? 11.027 5.908 6.379 1.00 83.38 156 GLY A C 1
ATOM 1248 O O . GLY A 1 156 ? 12.103 6.091 5.809 1.00 83.38 156 GLY A O 1
ATOM 1249 N N . THR A 1 157 ? 10.202 4.914 6.031 1.00 81.62 157 THR A N 1
ATOM 1250 C CA . THR A 1 157 ? 10.516 3.994 4.922 1.00 81.62 157 THR A CA 1
ATOM 1251 C C . THR A 1 157 ? 10.540 4.713 3.574 1.00 81.62 157 THR A C 1
ATOM 1253 O O . THR A 1 157 ? 11.475 4.505 2.803 1.00 81.62 157 THR A O 1
ATOM 1256 N N . ALA A 1 158 ? 9.593 5.620 3.314 1.00 82.94 158 ALA A N 1
ATOM 1257 C CA . ALA A 1 158 ? 9.561 6.405 2.079 1.00 82.94 158 ALA A CA 1
ATOM 1258 C C . ALA A 1 158 ? 10.811 7.290 1.923 1.00 82.94 158 ALA A C 1
ATOM 1260 O O . ALA A 1 158 ? 11.445 7.297 0.867 1.00 8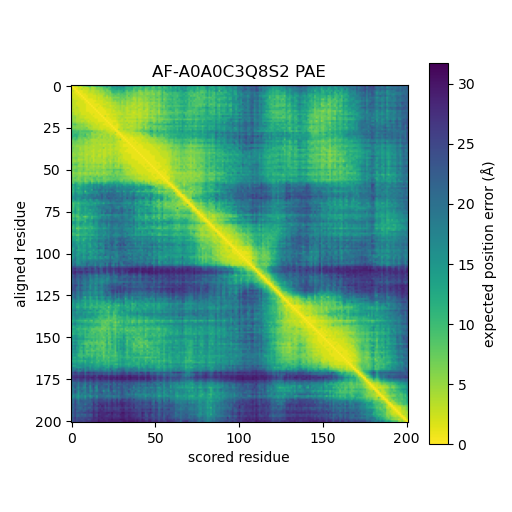2.94 158 ALA A O 1
ATOM 1261 N N . ILE A 1 159 ? 11.214 7.982 2.994 1.00 88.25 159 ILE A N 1
ATOM 1262 C CA . ILE A 1 159 ? 12.445 8.787 3.011 1.00 88.25 159 ILE A CA 1
ATOM 1263 C C . ILE A 1 159 ? 13.678 7.892 2.814 1.00 88.25 159 ILE A C 1
ATOM 1265 O O . ILE A 1 159 ? 14.570 8.237 2.040 1.00 88.25 159 ILE A O 1
ATOM 1269 N N . GLY A 1 160 ? 13.713 6.724 3.461 1.00 85.94 160 GLY A N 1
ATOM 1270 C CA . GLY A 1 160 ? 14.790 5.746 3.308 1.00 85.94 160 GLY A CA 1
ATOM 1271 C C . GLY A 1 160 ? 14.942 5.251 1.869 1.00 85.94 160 GLY A C 1
ATOM 1272 O O . GLY A 1 160 ? 16.056 5.204 1.358 1.00 85.94 160 GLY A O 1
ATOM 1273 N N . VAL A 1 161 ? 13.835 4.960 1.179 1.00 84.31 161 VAL A N 1
ATOM 1274 C CA . VAL A 1 161 ? 13.849 4.550 -0.235 1.00 84.31 161 VAL A CA 1
ATOM 1275 C C . VAL A 1 161 ? 14.398 5.660 -1.131 1.00 84.31 161 VAL A C 1
ATOM 1277 O O . VAL A 1 161 ? 15.242 5.384 -1.983 1.00 84.31 161 VAL A O 1
ATOM 1280 N N . ILE A 1 162 ? 13.982 6.914 -0.920 1.00 86.12 162 ILE A N 1
ATOM 1281 C CA . ILE A 1 162 ? 14.512 8.068 -1.665 1.00 86.12 162 ILE A CA 1
ATOM 1282 C C . ILE A 1 162 ? 16.018 8.205 -1.427 1.00 86.12 162 ILE A C 1
ATOM 1284 O O . ILE A 1 162 ? 16.787 8.370 -2.371 1.00 86.12 162 ILE A O 1
ATOM 1288 N N . MET A 1 163 ? 16.461 8.084 -0.176 1.00 83.38 163 MET A N 1
ATOM 1289 C CA . MET A 1 163 ? 17.877 8.156 0.173 1.00 83.38 163 MET A CA 1
ATOM 1290 C C . MET A 1 163 ? 18.679 7.014 -0.468 1.00 83.38 163 MET A C 1
ATOM 1292 O O . MET A 1 163 ? 19.743 7.259 -1.030 1.00 83.38 163 MET A O 1
ATOM 1296 N N . CYS A 1 164 ? 18.160 5.782 -0.463 1.00 80.62 164 CYS A N 1
ATOM 1297 C CA . CYS A 1 164 ? 18.773 4.652 -1.160 1.00 80.62 164 CYS A CA 1
ATOM 1298 C C . CYS A 1 164 ? 18.853 4.887 -2.674 1.00 80.62 164 CYS A C 1
ATOM 1300 O O . CYS A 1 164 ? 19.875 4.581 -3.279 1.00 80.62 164 CYS A O 1
ATOM 1302 N N . PHE A 1 165 ? 17.813 5.451 -3.290 1.00 79.81 165 PHE A N 1
ATOM 1303 C CA . PHE A 1 165 ? 17.824 5.811 -4.707 1.00 79.81 165 PHE A CA 1
ATOM 1304 C C . PHE A 1 165 ? 18.916 6.850 -5.016 1.00 79.81 165 PHE A C 1
ATOM 1306 O O . PHE A 1 165 ? 19.742 6.641 -5.903 1.00 79.81 165 PHE A O 1
ATOM 1313 N N . LEU A 1 166 ? 18.978 7.933 -4.235 1.00 78.94 166 LEU A N 1
ATOM 1314 C CA . LEU A 1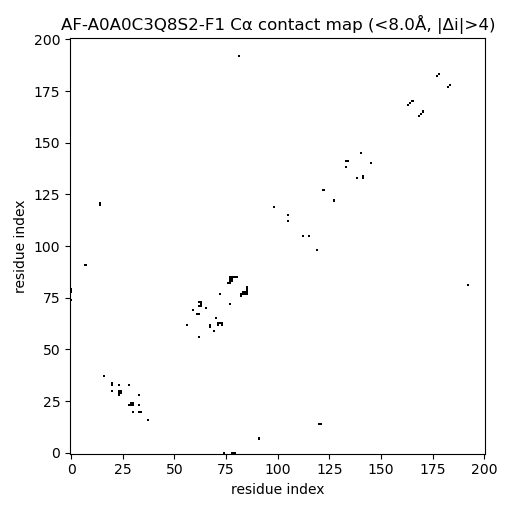 166 ? 19.966 9.004 -4.401 1.00 78.94 166 LEU A CA 1
ATOM 1315 C C . LEU A 1 166 ? 21.410 8.536 -4.170 1.00 78.94 166 LEU A C 1
ATOM 1317 O O . LEU A 1 166 ? 22.306 8.960 -4.894 1.00 78.94 166 LEU A O 1
ATOM 1321 N N . LEU A 1 167 ? 21.643 7.666 -3.185 1.00 78.38 167 LEU A N 1
ATOM 1322 C CA . LEU A 1 167 ? 22.990 7.224 -2.814 1.00 78.38 167 LEU A CA 1
ATOM 1323 C C . LEU A 1 167 ? 23.491 6.019 -3.615 1.00 78.38 167 LEU A C 1
ATOM 1325 O O . LEU A 1 167 ? 24.694 5.903 -3.822 1.00 78.38 167 LEU A O 1
ATOM 1329 N N . LEU A 1 168 ? 22.604 5.108 -4.028 1.00 69.88 168 LEU A N 1
ATOM 1330 C CA . LEU A 1 168 ? 22.996 3.844 -4.665 1.00 69.88 168 LEU A CA 1
ATOM 1331 C C . LEU A 1 168 ? 22.621 3.759 -6.149 1.00 69.88 168 LEU A C 1
ATOM 1333 O O . LEU A 1 168 ? 23.295 3.041 -6.880 1.00 69.88 168 LEU A O 1
ATOM 1337 N N . GLN A 1 169 ? 21.558 4.437 -6.603 1.00 66.12 169 GLN A N 1
ATOM 1338 C CA . GLN A 1 169 ? 21.062 4.306 -7.987 1.00 66.12 169 GLN A CA 1
ATOM 1339 C C . GLN A 1 169 ? 21.459 5.476 -8.898 1.00 66.12 169 GLN A C 1
ATOM 1341 O O . GLN A 1 169 ? 21.609 5.284 -10.104 1.00 66.12 169 GLN A O 1
ATOM 1346 N N . LEU A 1 170 ? 21.631 6.681 -8.347 1.00 69.56 170 LEU A N 1
ATOM 1347 C CA . LEU A 1 170 ? 22.031 7.871 -9.105 1.00 69.56 170 LEU A CA 1
ATOM 1348 C C . LEU A 1 170 ? 23.523 7.971 -9.474 1.00 69.56 170 LEU A C 1
ATOM 1350 O O . LEU A 1 170 ? 23.791 8.438 -10.585 1.00 69.56 170 LEU A O 1
ATOM 1354 N N . PRO A 1 171 ? 24.506 7.546 -8.650 1.00 66.19 171 PRO A N 1
ATOM 1355 C CA . PRO A 1 171 ? 25.894 7.506 -9.103 1.00 66.19 171 PRO A CA 1
ATOM 1356 C C . PRO A 1 171 ? 26.075 6.367 -10.121 1.00 66.19 171 PRO A C 1
ATOM 1358 O O . PRO A 1 171 ? 26.273 5.209 -9.763 1.00 66.19 171 PRO A O 1
ATOM 1361 N N . ARG A 1 172 ? 25.965 6.704 -11.414 1.00 53.84 172 ARG A N 1
ATOM 1362 C CA . ARG A 1 172 ? 26.126 5.775 -12.550 1.00 53.84 172 ARG A CA 1
ATOM 1363 C C . ARG A 1 172 ? 27.582 5.488 -12.926 1.00 53.84 172 ARG A C 1
ATOM 1365 O O . ARG A 1 172 ? 27.825 4.543 -13.667 1.00 53.84 172 ARG A O 1
ATOM 1372 N N . GLU A 1 173 ? 28.543 6.248 -12.407 1.00 51.12 173 GLU A N 1
ATOM 1373 C CA . GLU A 1 173 ? 29.962 6.102 -12.743 1.00 51.12 173 GLU A CA 1
ATOM 1374 C C . GLU A 1 173 ? 30.808 6.096 -11.465 1.00 51.12 173 GLU A C 1
ATOM 1376 O O . GLU A 1 173 ? 31.027 7.133 -10.848 1.00 51.12 173 GLU A O 1
ATOM 1381 N N . GLY A 1 174 ? 31.263 4.914 -11.042 1.00 50.44 174 GLY A N 1
ATOM 1382 C CA . GLY A 1 174 ? 32.141 4.762 -9.876 1.00 50.44 174 GLY A CA 1
ATOM 1383 C C . GLY A 1 174 ? 31.410 4.316 -8.610 1.00 50.44 174 GLY A C 1
ATOM 1384 O O . GLY A 1 174 ? 31.038 5.101 -7.747 1.00 50.44 174 GLY A O 1
ATOM 1385 N N . THR A 1 175 ? 31.243 3.004 -8.512 1.00 54.25 175 THR A N 1
ATOM 1386 C CA . THR A 1 175 ? 30.712 2.215 -7.396 1.00 54.25 175 THR A CA 1
ATOM 1387 C C . THR A 1 175 ? 31.238 2.587 -6.000 1.00 54.25 175 THR A C 1
ATOM 1389 O O . THR A 1 175 ? 32.434 2.817 -5.826 1.00 54.25 175 THR A O 1
ATOM 1392 N N . PRO A 1 176 ? 30.394 2.387 -4.970 1.00 56.22 176 PRO A N 1
ATOM 1393 C CA . PRO A 1 176 ? 30.544 1.141 -4.223 1.00 56.22 176 PRO A CA 1
ATOM 1394 C C . PRO A 1 176 ? 29.345 0.217 -4.463 1.00 56.22 176 PRO A C 1
ATOM 1396 O O . PRO A 1 176 ? 28.308 0.306 -3.810 1.00 56.22 176 PRO A O 1
ATOM 1399 N N . SER A 1 177 ? 29.505 -0.736 -5.382 1.00 59.69 177 SER A N 1
ATOM 1400 C CA . SER A 1 177 ? 28.715 -1.950 -5.425 1.00 59.69 177 SER A CA 1
ATOM 1401 C C . SER A 1 177 ? 29.103 -2.717 -4.172 1.00 59.69 177 SER A C 1
ATOM 1403 O O . SER A 1 177 ? 30.136 -3.387 -4.124 1.00 59.69 177 SER A O 1
ATOM 1405 N N . LEU A 1 178 ? 28.318 -2.552 -3.114 1.00 63.56 178 LEU A N 1
ATOM 1406 C CA . LEU A 1 178 ? 28.448 -3.378 -1.925 1.00 63.56 178 LEU A CA 1
ATOM 1407 C C . LEU A 1 178 ? 28.253 -4.833 -2.362 1.00 63.56 178 LEU A C 1
ATOM 1409 O O . LEU A 1 178 ? 27.155 -5.234 -2.735 1.00 63.56 178 LEU A O 1
ATOM 1413 N N . ASN A 1 179 ? 29.320 -5.626 -2.370 1.00 64.50 179 ASN A N 1
ATOM 1414 C CA . ASN A 1 179 ? 29.222 -7.064 -2.587 1.00 64.50 179 ASN A CA 1
ATOM 1415 C C . ASN A 1 179 ? 28.759 -7.702 -1.278 1.00 64.50 179 ASN A C 1
ATOM 1417 O O . ASN A 1 179 ? 29.558 -8.045 -0.412 1.00 64.50 179 ASN A O 1
ATOM 1421 N N . TRP A 1 180 ? 27.443 -7.809 -1.119 1.00 71.75 180 TRP A N 1
ATOM 1422 C CA . TRP A 1 180 ? 26.802 -8.513 -0.016 1.00 71.75 180 TRP A CA 1
ATOM 1423 C C . TRP A 1 180 ? 25.853 -9.570 -0.572 1.00 71.75 180 TRP A C 1
ATOM 1425 O O . TRP A 1 180 ? 25.432 -9.503 -1.728 1.00 71.75 180 TRP A O 1
ATOM 1435 N N . TRP A 1 181 ? 25.506 -10.544 0.265 1.00 67.81 181 TRP A N 1
ATOM 1436 C CA . TRP A 1 181 ? 24.686 -11.693 -0.116 1.00 67.81 181 TRP A CA 1
ATOM 1437 C C . TRP A 1 181 ? 23.354 -11.305 -0.790 1.00 67.81 181 TRP A C 1
ATOM 1439 O O . TRP A 1 181 ? 22.903 -11.998 -1.694 1.00 67.81 181 TRP A O 1
ATOM 1449 N N . GLY A 1 182 ? 22.745 -10.168 -0.438 1.00 61.59 182 GLY A N 1
ATOM 1450 C CA . GLY A 1 182 ? 21.511 -9.704 -1.081 1.00 61.59 182 GLY A CA 1
ATOM 1451 C C . GLY A 1 182 ? 21.673 -9.259 -2.540 1.00 61.59 182 GLY A C 1
ATOM 1452 O O . GLY A 1 182 ? 20.722 -9.362 -3.311 1.00 61.59 182 GLY A O 1
ATOM 1453 N N . ASN A 1 183 ? 22.873 -8.838 -2.957 1.00 67.00 183 ASN A N 1
ATOM 1454 C CA . ASN A 1 183 ? 23.133 -8.429 -4.342 1.00 67.00 183 ASN A CA 1
ATOM 1455 C C . ASN A 1 183 ? 23.377 -9.617 -5.289 1.00 67.00 183 ASN A C 1
ATOM 1457 O O . ASN A 1 183 ? 23.206 -9.461 -6.496 1.00 67.00 183 ASN A O 1
ATOM 1461 N N . THR A 1 184 ? 23.732 -10.795 -4.767 1.00 67.38 184 THR A N 1
ATOM 1462 C CA . THR A 1 184 ? 24.072 -11.990 -5.565 1.00 67.38 184 THR A CA 1
ATOM 1463 C C . THR A 1 184 ? 22.955 -13.040 -5.612 1.00 67.38 184 THR A C 1
ATOM 1465 O O . THR A 1 184 ? 22.902 -13.851 -6.534 1.00 67.38 184 THR A O 1
ATOM 1468 N N . VAL A 1 185 ? 22.017 -13.027 -4.658 1.00 66.94 185 VAL A N 1
ATOM 1469 C CA . VAL A 1 185 ? 20.975 -14.068 -4.530 1.00 66.94 185 VAL A CA 1
ATOM 1470 C C . VAL A 1 185 ? 19.917 -14.024 -5.638 1.00 66.94 185 VAL A C 1
ATOM 1472 O O . VAL A 1 185 ? 19.462 -15.076 -6.094 1.00 66.94 185 VAL A O 1
ATOM 1475 N N . TRP A 1 186 ? 19.526 -12.840 -6.113 1.00 57.31 186 TRP A N 1
ATOM 1476 C CA . TRP A 1 186 ? 18.515 -12.741 -7.173 1.00 57.31 186 TRP A CA 1
ATOM 1477 C C . TRP A 1 186 ? 19.034 -13.267 -8.523 1.00 57.31 186 TRP A C 1
ATOM 1479 O O . TRP A 1 186 ? 18.265 -13.870 -9.266 1.00 57.31 186 TRP A O 1
ATOM 1489 N N . GLN A 1 187 ? 20.338 -13.131 -8.797 1.00 61.19 187 GLN A N 1
ATOM 1490 C CA . GLN A 1 187 ? 20.975 -13.612 -10.034 1.00 61.19 187 GLN A CA 1
ATOM 1491 C C . GLN A 1 187 ? 20.979 -15.143 -10.119 1.00 61.19 187 GLN A C 1
ATOM 1493 O O . GLN A 1 187 ? 20.704 -15.717 -11.169 1.00 61.19 187 GLN A O 1
ATOM 1498 N N . ASN A 1 188 ? 21.210 -15.809 -8.985 1.00 59.00 188 ASN A N 1
ATOM 1499 C CA . ASN A 1 188 ? 21.109 -17.266 -8.878 1.00 59.00 188 ASN A CA 1
ATOM 1500 C C . ASN A 1 188 ? 19.663 -17.773 -9.011 1.00 59.00 188 ASN A C 1
ATOM 1502 O O . ASN A 1 188 ? 19.438 -18.944 -9.296 1.00 59.00 188 ASN A O 1
ATOM 1506 N N . SER A 1 189 ? 18.673 -16.906 -8.784 1.00 59.09 189 SER A N 1
ATOM 1507 C CA . SER A 1 189 ? 17.253 -17.266 -8.855 1.00 59.09 189 SER A CA 1
ATOM 1508 C C . SER A 1 189 ? 16.698 -17.111 -10.276 1.00 59.09 189 SER A C 1
ATOM 1510 O O . SER A 1 189 ? 15.869 -17.918 -10.695 1.00 59.09 189 SER A O 1
ATOM 1512 N N . SER A 1 190 ? 17.170 -16.116 -11.039 1.00 54.56 190 SER A N 1
ATOM 1513 C CA . SER A 1 190 ? 16.828 -15.951 -12.459 1.00 54.56 190 SER A CA 1
ATOM 1514 C C . SER A 1 190 ? 17.432 -17.051 -13.335 1.00 54.56 190 SER A C 1
ATOM 1516 O O . SER A 1 190 ? 16.740 -17.572 -14.201 1.00 54.56 190 SER A O 1
ATOM 1518 N N . SER A 1 191 ? 18.666 -17.488 -13.057 1.00 52.50 191 SER A N 1
ATOM 1519 C CA . SER A 1 191 ? 19.314 -18.570 -13.815 1.00 52.50 191 SER A CA 1
ATOM 1520 C C . SER A 1 191 ? 18.624 -19.931 -13.644 1.00 52.50 191 SER A C 1
ATOM 1522 O O . SER A 1 191 ? 18.568 -20.717 -14.587 1.00 52.50 191 SER A O 1
ATOM 1524 N N . LEU A 1 192 ? 18.027 -20.197 -12.476 1.00 54.50 192 LEU A N 1
ATOM 1525 C CA . LEU A 1 192 ? 17.200 -21.389 -12.241 1.00 54.50 192 LEU A CA 1
ATOM 1526 C C . LEU A 1 192 ? 15.851 -21.341 -12.977 1.00 54.50 192 LEU A C 1
ATOM 1528 O O . LEU A 1 192 ? 15.299 -22.389 -13.314 1.00 54.50 192 LEU A O 1
ATOM 1532 N N . LEU A 1 193 ? 15.306 -20.144 -13.211 1.00 56.34 193 LEU A N 1
ATOM 1533 C CA . LEU A 1 193 ? 14.071 -19.945 -13.972 1.00 56.34 193 LEU A CA 1
ATOM 1534 C C . LEU A 1 193 ? 14.308 -20.096 -15.478 1.00 56.34 193 LEU A C 1
ATOM 1536 O O . LEU A 1 193 ? 13.541 -20.806 -16.124 1.00 56.34 193 LEU A O 1
ATOM 1540 N N . ASP A 1 194 ? 15.393 -19.525 -16.005 1.00 56.88 194 ASP A N 1
ATOM 1541 C CA . ASP A 1 194 ? 15.787 -19.685 -17.412 1.00 56.88 194 ASP A CA 1
ATOM 1542 C C . ASP A 1 194 ? 16.106 -21.152 -17.744 1.00 56.88 194 ASP A C 1
ATOM 1544 O O . ASP A 1 194 ? 15.638 -21.677 -18.755 1.00 56.88 194 ASP A O 1
ATOM 1548 N N . ALA A 1 195 ? 16.801 -21.863 -16.846 1.00 53.94 195 ALA A N 1
ATOM 1549 C CA . ALA A 1 195 ? 17.051 -23.300 -16.987 1.00 53.94 195 ALA A CA 1
ATOM 1550 C C . ALA A 1 195 ? 15.751 -24.132 -17.003 1.00 53.94 195 ALA A C 1
ATOM 1552 O O . ALA A 1 195 ? 15.626 -25.068 -17.788 1.00 53.94 195 ALA A O 1
ATOM 1553 N N . ARG A 1 196 ? 14.746 -23.769 -16.192 1.00 51.12 196 ARG A N 1
ATOM 1554 C CA . ARG A 1 196 ? 13.438 -24.453 -16.179 1.00 51.12 196 ARG A CA 1
ATOM 1555 C C . ARG A 1 196 ? 12.596 -24.203 -17.425 1.00 51.12 196 ARG A C 1
ATOM 1557 O O . ARG A 1 196 ? 11.775 -25.045 -17.768 1.00 51.12 196 ARG A O 1
ATOM 1564 N N . ILE A 1 197 ? 12.728 -23.037 -18.054 1.00 52.72 197 ILE A N 1
ATOM 1565 C CA . ILE A 1 197 ? 11.976 -22.699 -19.270 1.00 52.72 197 ILE A CA 1
ATOM 1566 C C . ILE A 1 197 ? 12.530 -23.477 -20.471 1.00 52.72 197 ILE A C 1
ATOM 1568 O O . ILE A 1 197 ? 11.747 -23.918 -21.307 1.00 52.72 197 ILE A O 1
ATOM 1572 N N . LEU A 1 198 ? 13.845 -23.713 -20.516 1.00 51.62 198 LEU A N 1
ATOM 1573 C CA . LEU A 1 198 ? 14.490 -24.515 -21.561 1.00 51.62 198 LEU A CA 1
ATOM 1574 C C . LEU A 1 198 ? 14.174 -26.019 -21.472 1.00 51.62 198 LEU A C 1
ATOM 1576 O O . LEU A 1 198 ? 14.149 -26.672 -22.503 1.00 51.62 198 LEU A O 1
ATOM 1580 N N . GLU A 1 199 ? 13.889 -26.569 -20.286 1.00 47.12 199 GLU A N 1
ATOM 1581 C CA . GLU A 1 199 ? 13.460 -27.976 -20.139 1.00 47.12 199 GLU A CA 1
ATOM 1582 C C . GLU A 1 199 ? 11.975 -28.221 -20.475 1.00 47.12 199 GLU A C 1
ATOM 1584 O O . GLU A 1 199 ? 11.542 -29.369 -20.572 1.00 47.12 199 GLU A O 1
ATOM 1589 N N . MET A 1 200 ? 11.168 -27.164 -20.621 1.00 45.06 200 MET A N 1
ATOM 1590 C CA . MET A 1 200 ? 9.735 -27.268 -20.942 1.00 45.06 200 MET A CA 1
ATOM 1591 C C . MET A 1 200 ? 9.417 -27.080 -22.437 1.00 45.06 200 MET A C 1
ATOM 1593 O O . MET A 1 200 ? 8.236 -27.004 -22.785 1.00 45.06 200 MET A O 1
ATOM 1597 N N . ASN A 1 201 ? 10.434 -26.995 -23.298 1.00 37.38 201 ASN A N 1
ATOM 1598 C CA . ASN A 1 201 ? 10.319 -26.858 -24.753 1.00 37.38 201 ASN A CA 1
ATOM 1599 C C . ASN A 1 201 ? 11.097 -27.981 -25.450 1.00 37.38 201 ASN A C 1
ATOM 1601 O O . ASN A 1 201 ? 10.655 -28.409 -26.537 1.00 37.38 201 ASN A O 1
#

pLDDT: mean 70.46, std 11.82, range [37.38, 92.88]

Radius of gyration: 21.97 Å; Cα contacts (8 Å, |Δi|>4): 52; chains: 1; bounding box: 52×43×56 Å